Protein AF-A0A554JNB2-F1 (afdb_monomer)

Secondary structure (DSSP, 8-state):
--TTTTGGGS-GGGTT--HHHHHHHH--SS-------TTS-HHHHHHHHHHHHHHTT--GGG-EEEES-HHHHHHHHHHHHHHH-SSS--SS---GGGS-EEEEHHHHHHHHHHHHGGGGT--TT--HHHHHHHHHHHHHTT--HHHHHHH--S-HHHHHHHHHHHHHHHHHHHTT---HHHHHHHHHHHHHH-HHHHHHHHHH-SSEEESSGGG--HHHHHHHHHHHTTTT-EEE---GGG---GGGT--THHHHTHHHH-TTPPP------SSS-HHHHHHHHHHHTT-SSS----

Radius of gyration: 28.72 Å; Cα contacts (8 Å, |Δi|>4): 250; chains: 1; bounding box: 81×64×61 Å

Structure (mmCIF, N/CA/C/O backbone):
data_AF-A0A554JNB2-F1
#
_entry.id   AF-A0A554JNB2-F1
#
loop_
_atom_site.group_PDB
_atom_site.id
_atom_site.type_symbol
_atom_site.label_atom_id
_atom_site.label_alt_id
_atom_site.label_comp_id
_atom_site.label_asym_id
_atom_site.label_entity_id
_atom_site.label_seq_id
_atom_site.pdbx_PDB_ins_code
_atom_site.Cartn_x
_atom_site.Cartn_y
_atom_site.Cartn_z
_atom_site.occupancy
_atom_site.B_iso_or_equiv
_atom_site.auth_seq_id
_atom_site.auth_comp_id
_atom_site.auth_asym_id
_atom_site.auth_atom_id
_atom_site.pdbx_PDB_model_num
ATOM 1 N N . MET A 1 1 ? 54.283 -37.289 -4.691 1.00 37.72 1 MET A N 1
ATOM 2 C CA . MET A 1 1 ? 52.899 -37.602 -4.256 1.00 37.72 1 MET A CA 1
ATOM 3 C C . MET A 1 1 ? 52.091 -36.380 -3.774 1.00 37.72 1 MET A C 1
ATOM 5 O O . MET A 1 1 ? 50.958 -36.561 -3.363 1.00 37.72 1 MET A O 1
ATOM 9 N N . PHE A 1 2 ? 52.603 -35.140 -3.863 1.00 31.11 2 PHE A N 1
ATOM 10 C CA . PHE A 1 2 ? 51.867 -33.923 -3.455 1.00 31.11 2 PHE A CA 1
ATOM 11 C C . PHE A 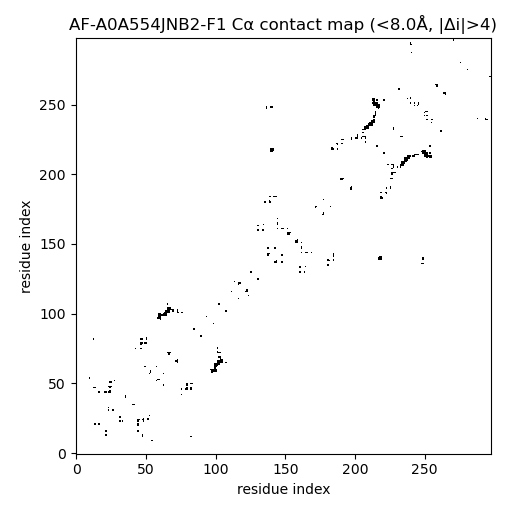1 2 ? 51.143 -33.196 -4.606 1.00 31.11 2 PHE A C 1
ATOM 13 O O . PHE A 1 2 ? 50.173 -32.487 -4.369 1.00 31.11 2 PHE A O 1
ATOM 20 N N . PHE A 1 3 ? 51.546 -33.423 -5.862 1.00 28.59 3 PHE A N 1
ATOM 21 C CA . PHE A 1 3 ? 50.935 -32.770 -7.031 1.00 28.59 3 PHE A CA 1
ATOM 22 C C . PHE A 1 3 ? 49.560 -33.350 -7.416 1.00 28.59 3 PHE A C 1
ATOM 24 O O . PHE A 1 3 ? 48.736 -32.672 -8.019 1.00 28.59 3 PHE A O 1
ATOM 31 N N . CYS A 1 4 ? 49.276 -34.594 -7.016 1.00 31.30 4 CYS A N 1
ATOM 32 C CA . CYS A 1 4 ? 48.009 -35.265 -7.323 1.00 31.30 4 CYS A CA 1
ATOM 33 C C . CYS A 1 4 ? 46.876 -34.879 -6.347 1.00 31.30 4 CYS A C 1
ATOM 35 O O . CYS A 1 4 ? 45.705 -34.957 -6.700 1.00 31.30 4 CYS A O 1
ATOM 37 N N . TYR A 1 5 ? 47.202 -34.402 -5.137 1.00 32.19 5 TYR A N 1
ATOM 38 C CA . TYR A 1 5 ? 46.203 -34.088 -4.103 1.00 32.19 5 TYR A CA 1
ATOM 39 C C . TYR A 1 5 ? 45.532 -32.711 -4.296 1.00 32.19 5 TYR A C 1
ATOM 41 O O . TYR A 1 5 ? 44.416 -32.495 -3.829 1.00 32.19 5 TYR A O 1
ATOM 49 N N . ALA A 1 6 ? 46.169 -31.789 -5.031 1.00 34.75 6 ALA A N 1
ATOM 50 C CA . ALA A 1 6 ? 45.614 -30.462 -5.324 1.00 34.75 6 ALA A CA 1
ATOM 51 C C . ALA A 1 6 ? 44.547 -30.476 -6.441 1.00 34.75 6 ALA A C 1
ATOM 53 O O . ALA A 1 6 ? 43.626 -29.661 -6.422 1.00 34.75 6 ALA A O 1
ATOM 54 N N . ILE A 1 7 ? 44.612 -31.436 -7.372 1.00 38.84 7 ILE A N 1
ATOM 55 C CA . ILE A 1 7 ? 43.639 -31.572 -8.474 1.00 38.84 7 ILE A CA 1
ATOM 56 C C . ILE A 1 7 ? 42.310 -32.170 -7.973 1.00 38.84 7 ILE A C 1
ATOM 58 O O . ILE A 1 7 ? 41.238 -31.834 -8.476 1.00 38.84 7 ILE A O 1
ATOM 62 N N . ILE A 1 8 ? 42.346 -32.974 -6.904 1.00 40.19 8 ILE A N 1
ATOM 63 C CA . ILE A 1 8 ? 41.170 -33.671 -6.349 1.00 40.19 8 ILE A CA 1
ATOM 64 C C . ILE A 1 8 ? 40.126 -32.698 -5.744 1.00 40.19 8 ILE A C 1
ATOM 66 O O . ILE A 1 8 ? 38.967 -33.073 -5.566 1.00 40.19 8 ILE A O 1
ATOM 70 N N . ASN A 1 9 ? 40.471 -31.424 -5.505 1.00 51.00 9 ASN A N 1
ATOM 71 C CA . ASN A 1 9 ? 39.565 -30.427 -4.908 1.00 51.00 9 ASN A CA 1
ATOM 72 C C . ASN A 1 9 ? 38.888 -29.448 -5.892 1.00 51.00 9 ASN A C 1
ATOM 74 O O . ASN A 1 9 ? 38.042 -28.661 -5.465 1.00 51.00 9 ASN A O 1
ATOM 78 N N . GLN A 1 10 ? 39.187 -29.476 -7.198 1.00 56.50 10 GLN A N 1
ATOM 79 C CA . GLN A 1 10 ? 38.638 -28.478 -8.138 1.00 56.50 10 GLN A CA 1
ATOM 80 C C . GLN A 1 10 ? 37.265 -28.816 -8.747 1.00 56.50 10 GLN A C 1
ATOM 82 O O . GLN A 1 10 ? 36.677 -27.968 -9.417 1.00 56.50 10 GLN A O 1
ATOM 87 N N . MET A 1 11 ? 36.705 -30.004 -8.493 1.00 66.56 11 MET A N 1
ATOM 88 C CA . MET A 1 11 ? 35.465 -30.474 -9.141 1.00 66.56 11 MET A CA 1
ATOM 89 C C . MET A 1 11 ? 34.435 -31.097 -8.187 1.00 66.56 11 MET A C 1
ATOM 91 O O . MET A 1 11 ? 33.534 -31.814 -8.613 1.00 66.56 11 MET A O 1
ATOM 95 N N . GLU A 1 12 ? 34.510 -30.812 -6.885 1.00 72.81 12 GLU A N 1
ATOM 96 C CA . GLU A 1 12 ? 33.608 -31.416 -5.890 1.00 72.81 12 GLU A CA 1
ATOM 97 C C . GLU A 1 12 ? 32.110 -31.157 -6.169 1.00 72.81 12 GLU A C 1
ATOM 99 O O . GLU A 1 12 ? 31.270 -32.015 -5.918 1.00 72.81 12 GLU A O 1
ATOM 104 N N . TYR A 1 13 ? 31.778 -30.021 -6.788 1.00 75.56 13 TYR A N 1
ATOM 105 C CA . TYR A 1 13 ? 30.416 -29.644 -7.199 1.00 75.56 13 TYR A CA 1
ATOM 106 C C . TYR A 1 13 ? 29.866 -30.456 -8.387 1.00 75.56 13 TYR A C 1
ATOM 108 O O . TYR A 1 13 ? 28.691 -30.306 -8.724 1.00 75.56 13 TYR A O 1
ATOM 116 N N . LEU A 1 14 ? 30.690 -31.298 -9.021 1.00 83.94 14 LEU A N 1
ATOM 117 C CA . LEU A 1 14 ? 30.277 -32.219 -10.085 1.00 83.94 14 LEU A CA 1
ATOM 118 C C . LEU A 1 14 ? 29.915 -33.615 -9.564 1.00 83.94 14 LEU A C 1
ATOM 120 O O . LEU A 1 14 ? 29.334 -34.395 -10.316 1.00 83.94 14 LEU A O 1
ATOM 124 N N . LYS A 1 15 ? 30.247 -33.944 -8.305 1.00 83.25 15 LYS A N 1
ATOM 125 C CA . LYS A 1 15 ? 30.046 -35.294 -7.745 1.00 83.25 15 LYS A CA 1
ATOM 126 C C . LYS A 1 15 ? 28.575 -35.709 -7.723 1.00 83.25 15 LYS A C 1
ATOM 128 O O . LYS A 1 15 ? 28.263 -36.853 -8.022 1.00 83.25 15 LYS A O 1
ATOM 133 N N . ASP A 1 16 ? 27.681 -34.760 -7.457 1.00 85.44 16 ASP A N 1
ATOM 134 C CA . ASP A 1 16 ? 26.243 -35.019 -7.335 1.00 85.44 16 ASP A CA 1
ATOM 135 C C . ASP A 1 16 ? 25.467 -34.787 -8.648 1.00 85.44 16 ASP A C 1
ATOM 137 O O . ASP A 1 16 ? 24.251 -34.555 -8.613 1.00 85.44 16 ASP A O 1
ATOM 141 N N . LEU A 1 17 ? 26.154 -34.745 -9.794 1.00 92.25 17 LEU A N 1
ATOM 142 C CA . LEU A 1 17 ? 25.554 -34.548 -11.116 1.00 92.25 17 LEU A CA 1
ATOM 143 C C . LEU A 1 17 ? 25.569 -35.854 -11.915 1.00 92.25 17 LEU A C 1
ATOM 145 O O . LEU A 1 17 ? 26.545 -36.600 -11.874 1.00 92.25 17 LEU A O 1
ATOM 149 N N . ASN A 1 18 ? 24.507 -36.110 -12.679 1.00 93.69 18 ASN A N 1
ATOM 150 C CA . ASN A 1 18 ? 24.524 -37.183 -13.678 1.00 93.69 18 ASN A CA 1
ATOM 151 C C . ASN A 1 18 ? 25.324 -36.762 -14.927 1.00 93.69 18 ASN A C 1
ATOM 153 O O . ASN A 1 18 ? 25.684 -35.594 -15.076 1.00 93.69 18 ASN A O 1
ATOM 157 N N . GLU A 1 19 ? 25.579 -37.698 -15.842 1.00 94.62 19 GLU A N 1
ATOM 158 C CA . GLU A 1 19 ? 26.414 -37.434 -17.023 1.00 94.62 19 GLU A CA 1
ATOM 159 C C . GLU A 1 19 ? 25.864 -36.308 -17.910 1.00 94.62 19 GLU A C 1
ATOM 161 O O . GLU A 1 19 ? 26.606 -35.393 -18.251 1.00 94.62 19 GLU A O 1
ATOM 166 N N . ALA A 1 20 ? 24.555 -36.273 -18.179 1.00 95.94 20 ALA A N 1
ATOM 167 C CA . ALA A 1 20 ? 23.949 -35.196 -18.969 1.00 95.94 20 ALA A CA 1
ATOM 168 C C . ALA A 1 20 ? 24.104 -33.813 -18.302 1.00 95.94 20 ALA A C 1
ATOM 170 O O . ALA A 1 20 ? 24.389 -32.813 -18.963 1.00 95.94 20 ALA A O 1
ATOM 171 N N . GLN A 1 21 ? 23.954 -33.745 -16.976 1.00 96.69 21 GLN A N 1
ATOM 172 C CA . GLN A 1 21 ? 24.177 -32.522 -16.208 1.00 96.69 21 GLN A CA 1
ATOM 173 C C . GLN A 1 21 ? 25.653 -32.112 -16.219 1.00 96.69 21 GLN A C 1
ATOM 175 O O . GLN A 1 21 ? 25.932 -30.922 -16.343 1.00 96.69 21 GLN A O 1
ATOM 180 N N . LYS A 1 22 ? 26.595 -33.061 -16.126 1.00 96.06 22 LYS A N 1
ATOM 181 C CA . LYS A 1 22 ? 28.034 -32.781 -16.249 1.00 96.06 22 LYS A CA 1
ATOM 182 C C . LYS A 1 22 ? 28.369 -32.240 -17.633 1.00 96.06 22 LYS A C 1
ATOM 184 O O . LYS A 1 22 ? 29.019 -31.204 -17.708 1.00 96.06 22 LYS A O 1
ATOM 189 N N . THR A 1 23 ? 27.869 -32.857 -18.705 1.00 96.38 23 THR A N 1
ATOM 190 C CA . THR A 1 23 ? 28.039 -32.356 -20.079 1.00 96.38 23 THR A CA 1
ATOM 191 C C . THR A 1 23 ? 27.569 -30.906 -20.194 1.00 96.38 23 THR A C 1
ATOM 193 O O . THR A 1 23 ? 28.301 -30.055 -20.693 1.00 96.38 23 THR A O 1
ATOM 196 N N . ALA A 1 24 ? 26.389 -30.592 -19.652 1.00 97.00 24 ALA A N 1
ATOM 197 C CA . ALA A 1 24 ? 25.858 -29.232 -19.655 1.00 97.00 24 ALA A CA 1
ATOM 198 C C . ALA A 1 24 ? 26.667 -28.244 -18.791 1.00 97.00 24 ALA A C 1
ATOM 200 O O . ALA A 1 24 ? 26.738 -27.059 -19.111 1.00 97.00 24 ALA A O 1
ATOM 201 N N . VAL A 1 25 ? 27.267 -28.693 -17.686 1.00 96.62 25 VAL A N 1
ATOM 202 C CA . VAL A 1 25 ? 28.106 -27.849 -16.819 1.00 96.62 25 VAL A CA 1
ATOM 203 C C . VAL A 1 25 ? 29.478 -27.578 -17.439 1.00 96.62 25 VAL A C 1
ATOM 205 O O . VAL A 1 25 ? 29.959 -26.454 -17.336 1.00 96.62 25 VAL A O 1
ATOM 208 N N . LEU A 1 26 ? 30.073 -28.574 -18.100 1.00 95.25 26 LEU A N 1
ATOM 209 C CA . LEU A 1 26 ? 31.421 -28.511 -18.678 1.00 95.25 26 LEU A CA 1
ATOM 210 C C . LEU A 1 26 ? 31.482 -27.813 -20.045 1.00 95.25 26 LEU A C 1
ATOM 212 O O . LEU A 1 26 ? 32.551 -27.389 -20.463 1.00 95.25 26 LEU A O 1
ATOM 216 N N . HIS A 1 27 ? 30.362 -27.685 -20.759 1.00 95.69 27 HIS A N 1
ATOM 217 C CA . HIS A 1 27 ? 30.324 -27.036 -22.073 1.00 95.69 27 HIS A CA 1
ATOM 218 C C . HIS A 1 27 ? 30.449 -25.506 -21.960 1.00 95.69 27 HIS A C 1
ATOM 220 O O . HIS A 1 27 ? 29.438 -24.823 -21.956 1.00 95.69 27 HIS A O 1
ATOM 226 N N . THR A 1 28 ? 31.626 -24.917 -21.790 1.00 93.38 28 THR A N 1
ATOM 227 C CA . THR A 1 28 ? 31.758 -23.476 -21.480 1.00 93.38 28 THR A CA 1
ATOM 228 C C . THR A 1 28 ? 31.398 -22.552 -22.641 1.00 93.38 28 THR A C 1
ATOM 230 O O . THR A 1 28 ? 30.590 -21.639 -22.452 1.00 93.38 28 THR A O 1
ATOM 233 N N . ASP A 1 29 ? 31.950 -22.816 -23.822 1.00 92.44 29 ASP A N 1
ATOM 234 C CA . ASP A 1 29 ? 31.909 -21.919 -24.975 1.00 92.44 29 ASP A CA 1
ATOM 235 C C . ASP A 1 29 ? 30.870 -22.339 -26.014 1.00 92.44 29 ASP A C 1
ATOM 237 O O . ASP A 1 29 ? 30.674 -23.523 -26.278 1.00 92.44 29 ASP A O 1
ATOM 241 N N . GLY A 1 30 ? 30.250 -21.345 -26.653 1.00 93.81 30 GLY A N 1
ATOM 242 C CA . GLY A 1 30 ? 29.230 -21.556 -27.676 1.00 93.81 30 GLY A CA 1
ATOM 243 C C . GLY A 1 30 ? 27.800 -21.688 -27.128 1.00 93.81 30 GLY A C 1
ATOM 244 O O . GLY A 1 30 ? 27.562 -21.662 -25.916 1.00 93.81 30 GLY A O 1
ATOM 245 N N . PRO A 1 31 ? 26.807 -21.747 -28.031 1.00 94.31 31 PRO A N 1
ATOM 246 C CA . PRO A 1 31 ? 25.407 -21.868 -27.651 1.00 94.31 31 PRO A CA 1
ATOM 247 C C . PRO A 1 31 ? 25.098 -23.269 -27.103 1.00 94.31 31 PRO A C 1
ATOM 249 O O . PRO A 1 31 ? 25.361 -24.276 -27.756 1.00 94.31 31 PRO A O 1
ATOM 252 N N . LEU A 1 32 ? 24.451 -23.325 -25.936 1.00 96.62 32 LEU A N 1
ATOM 253 C CA . LEU A 1 32 ? 24.015 -24.561 -25.283 1.00 96.62 32 LEU A CA 1
ATOM 254 C C . LEU A 1 32 ? 22.509 -24.536 -25.011 1.00 96.62 32 LEU A C 1
ATOM 256 O O . LEU A 1 32 ? 22.018 -23.653 -24.309 1.00 96.62 32 LEU A O 1
ATOM 260 N N . LEU A 1 33 ? 21.790 -25.552 -25.492 1.00 95.00 33 LEU A N 1
ATOM 261 C CA . LEU A 1 33 ? 20.381 -25.784 -25.172 1.00 95.00 33 LEU A CA 1
ATOM 262 C C . LEU A 1 33 ? 20.245 -26.972 -24.210 1.00 95.00 33 LEU A C 1
ATOM 264 O O . LEU A 1 33 ? 20.666 -28.082 -24.523 1.00 95.00 33 LEU A O 1
ATOM 268 N N . ILE A 1 34 ? 19.614 -26.753 -23.053 1.00 94.81 34 ILE A N 1
ATOM 269 C CA . ILE A 1 34 ? 19.312 -27.807 -22.073 1.00 94.81 34 ILE A CA 1
ATOM 270 C C . ILE A 1 34 ? 17.800 -28.048 -22.066 1.00 94.81 34 ILE A C 1
ATOM 272 O O . ILE A 1 34 ? 17.038 -27.239 -21.536 1.00 94.81 34 ILE A O 1
ATOM 276 N N . ILE A 1 35 ? 17.363 -29.179 -22.619 1.00 93.75 35 ILE A N 1
ATOM 277 C CA . ILE A 1 35 ? 15.963 -29.622 -22.559 1.00 93.75 35 ILE A CA 1
ATOM 278 C C . ILE A 1 35 ? 15.791 -30.495 -21.315 1.00 93.75 35 ILE A C 1
ATOM 280 O O . ILE A 1 35 ? 16.493 -31.489 -21.145 1.00 93.75 35 ILE A O 1
ATOM 284 N N . ALA A 1 36 ? 14.873 -30.125 -20.421 1.00 91.44 36 ALA A N 1
ATOM 285 C CA . ALA A 1 36 ? 14.727 -30.806 -19.139 1.00 91.44 36 ALA A CA 1
ATOM 286 C C . ALA A 1 36 ? 13.285 -30.796 -18.609 1.00 91.44 36 ALA A C 1
ATOM 288 O O . ALA A 1 36 ? 12.670 -29.738 -18.422 1.00 91.44 36 ALA A O 1
ATOM 289 N N . GLY A 1 37 ? 12.785 -31.988 -18.272 1.00 86.62 37 GLY A N 1
ATOM 290 C CA . GLY A 1 37 ? 11.475 -32.201 -17.652 1.00 86.62 37 GLY A CA 1
ATOM 291 C C . GLY A 1 37 ? 11.359 -31.632 -16.232 1.00 86.62 37 GLY A C 1
ATOM 292 O O . GLY A 1 37 ? 12.319 -31.104 -15.653 1.00 86.62 37 GLY A O 1
ATOM 293 N N . ALA A 1 38 ? 10.158 -31.686 -15.656 1.00 87.88 38 ALA A N 1
ATOM 294 C CA . ALA A 1 38 ? 9.945 -31.348 -14.248 1.00 87.88 38 ALA A CA 1
ATOM 295 C C . ALA A 1 38 ? 10.823 -32.238 -13.346 1.00 87.88 38 ALA A C 1
ATOM 297 O O . ALA A 1 38 ? 11.044 -33.404 -13.647 1.00 87.88 38 ALA A O 1
ATOM 298 N N . GLY A 1 39 ? 11.397 -31.675 -12.280 1.00 88.00 39 GLY A N 1
ATOM 299 C CA . GLY A 1 39 ? 12.251 -32.429 -11.349 1.00 88.00 39 GLY A CA 1
ATOM 300 C C . GLY A 1 39 ? 13.641 -32.841 -11.866 1.00 88.00 39 GLY A C 1
ATOM 301 O O . GLY A 1 39 ? 14.471 -33.244 -11.062 1.00 88.00 39 GLY A O 1
ATOM 302 N N . ALA A 1 40 ? 13.972 -32.655 -13.151 1.00 91.31 40 ALA A N 1
ATOM 303 C CA . ALA A 1 40 ? 15.239 -33.111 -13.755 1.00 91.31 40 ALA A CA 1
ATOM 304 C C . ALA A 1 40 ? 16.516 -32.352 -13.304 1.00 91.31 40 ALA A C 1
ATOM 306 O O . ALA A 1 40 ? 17.596 -32.530 -13.865 1.00 91.31 40 ALA A O 1
ATOM 307 N N . GLY A 1 41 ? 16.412 -31.469 -12.306 1.00 92.25 41 GLY A N 1
ATOM 308 C CA . GLY A 1 41 ? 17.558 -30.738 -11.760 1.00 92.25 41 GLY A CA 1
ATOM 309 C C . GLY A 1 41 ? 17.996 -29.498 -12.547 1.00 92.25 41 GLY A C 1
ATOM 310 O O . GLY A 1 41 ? 19.108 -29.034 -12.330 1.00 92.25 41 GLY A O 1
ATOM 311 N N . LYS A 1 42 ? 17.127 -28.912 -13.390 1.00 94.69 42 LYS A N 1
ATOM 312 C CA . LYS A 1 42 ? 17.379 -27.682 -14.182 1.00 94.69 42 LYS A CA 1
ATOM 313 C C . LYS A 1 42 ? 18.185 -26.614 -13.439 1.00 94.69 42 LYS A C 1
ATOM 315 O O . LYS A 1 42 ? 19.260 -26.208 -13.871 1.00 94.69 42 LYS A O 1
ATOM 320 N N . THR A 1 43 ? 17.665 -26.183 -12.292 1.00 93.00 43 THR A N 1
ATOM 321 C CA . THR A 1 43 ? 18.286 -25.132 -11.483 1.00 93.00 43 THR A CA 1
ATOM 322 C C . THR A 1 43 ? 19.649 -25.567 -10.956 1.00 93.00 43 THR A C 1
ATOM 324 O O . THR A 1 43 ? 20.579 -24.772 -10.993 1.00 93.00 43 THR A O 1
ATOM 327 N N . LYS A 1 44 ? 19.792 -26.832 -10.528 1.00 94.00 44 LYS A N 1
ATOM 328 C CA . LYS A 1 44 ? 21.064 -27.388 -10.040 1.00 94.00 44 LYS A CA 1
ATOM 329 C C . LYS A 1 44 ? 22.129 -27.336 -11.136 1.00 94.00 44 LYS A C 1
ATOM 331 O O . LYS A 1 44 ? 23.224 -26.843 -10.886 1.00 94.00 44 LYS A O 1
ATOM 336 N N . THR A 1 45 ? 21.785 -27.761 -12.352 1.00 96.12 45 THR A N 1
ATOM 337 C CA . THR A 1 45 ? 22.674 -27.710 -13.520 1.00 96.12 45 THR A CA 1
ATOM 338 C C . THR A 1 45 ? 23.138 -26.286 -13.811 1.00 96.12 45 THR A C 1
ATOM 340 O O . THR A 1 45 ? 24.338 -26.057 -13.919 1.00 96.12 45 THR A O 1
ATOM 343 N N . ILE A 1 46 ? 22.219 -25.313 -13.855 1.00 96.25 46 ILE A N 1
ATOM 344 C CA . ILE A 1 46 ? 22.564 -23.902 -14.102 1.00 96.25 46 ILE A CA 1
ATOM 345 C C . ILE A 1 46 ? 23.475 -23.354 -12.993 1.00 96.25 46 ILE A C 1
ATOM 347 O O . ILE A 1 46 ? 24.494 -22.736 -13.288 1.00 96.25 46 ILE A O 1
ATOM 351 N N . THR A 1 47 ? 23.168 -23.615 -11.719 1.00 94.62 47 THR A N 1
ATOM 352 C CA . THR A 1 47 ? 23.986 -23.118 -10.598 1.00 94.62 47 THR A CA 1
ATOM 353 C C . THR A 1 47 ? 25.383 -23.739 -10.576 1.00 94.62 47 THR A C 1
ATOM 355 O O . THR A 1 47 ? 26.363 -23.032 -10.351 1.00 94.62 47 THR A O 1
ATOM 358 N N . CYS A 1 48 ? 25.497 -25.041 -10.870 1.00 94.06 48 CYS A N 1
ATOM 359 C CA . CYS A 1 48 ? 26.786 -25.725 -10.983 1.00 94.06 48 CYS A CA 1
ATOM 360 C C . CYS A 1 48 ? 27.592 -25.218 -12.182 1.00 94.06 48 CYS A C 1
ATOM 362 O O . CYS A 1 48 ? 28.806 -25.088 -12.072 1.00 94.06 48 CYS A O 1
ATOM 364 N N . ARG A 1 49 ? 26.929 -24.879 -13.294 1.00 95.94 49 ARG A N 1
ATOM 365 C CA . ARG A 1 49 ? 27.560 -24.277 -14.473 1.00 95.94 49 ARG A CA 1
ATOM 366 C C . ARG A 1 49 ? 28.151 -22.904 -14.167 1.00 95.94 49 ARG A C 1
ATOM 368 O O . ARG A 1 49 ? 29.304 -22.659 -14.500 1.00 95.94 49 ARG A O 1
ATOM 375 N N . ILE A 1 50 ? 27.401 -22.033 -13.492 1.00 94.62 50 ILE A N 1
ATOM 376 C CA . ILE A 1 50 ? 27.902 -20.714 -13.070 1.00 94.62 50 ILE A CA 1
ATOM 377 C C . ILE A 1 50 ? 29.126 -20.877 -12.160 1.00 94.62 50 ILE A C 1
ATOM 379 O O . ILE A 1 50 ? 30.156 -20.249 -12.388 1.00 94.62 50 ILE A O 1
ATOM 383 N N . ALA A 1 51 ? 29.044 -21.768 -11.167 1.00 91.44 51 ALA A N 1
ATOM 384 C CA . ALA A 1 51 ? 30.169 -22.046 -10.278 1.00 91.44 51 ALA A CA 1
ATOM 385 C C . ALA A 1 51 ? 31.383 -22.626 -11.028 1.00 91.44 51 ALA A C 1
ATOM 387 O O . ALA A 1 51 ? 32.517 -22.290 -10.696 1.00 91.44 51 ALA A O 1
ATOM 388 N N . HIS A 1 52 ? 31.156 -23.470 -12.040 1.00 93.25 52 HIS A N 1
ATOM 389 C CA . HIS A 1 52 ? 32.209 -24.011 -12.896 1.00 93.25 52 HIS A CA 1
ATOM 390 C C . HIS A 1 52 ? 32.935 -22.903 -13.664 1.00 93.25 52 HIS A C 1
ATOM 392 O O . HIS A 1 52 ? 34.154 -22.823 -13.565 1.00 93.25 52 HIS A O 1
ATOM 398 N N . LEU A 1 53 ? 32.202 -22.013 -14.346 1.00 93.44 53 LEU A N 1
ATOM 399 C CA . LEU A 1 53 ? 32.775 -20.882 -15.090 1.00 93.44 53 LEU A CA 1
ATOM 400 C C . LEU A 1 53 ? 33.658 -20.003 -14.196 1.00 93.44 53 LEU A C 1
ATOM 402 O O . LEU A 1 53 ? 34.795 -19.702 -14.553 1.00 93.44 53 LEU A O 1
ATOM 406 N N . ILE A 1 54 ? 33.175 -19.663 -12.998 1.00 90.31 54 ILE A N 1
ATOM 407 C CA . ILE A 1 54 ? 33.939 -18.858 -12.032 1.00 90.31 54 ILE A CA 1
ATOM 408 C C . ILE A 1 54 ? 35.216 -19.589 -11.601 1.00 90.31 54 ILE A C 1
ATOM 410 O O . ILE A 1 54 ? 36.291 -18.998 -11.559 1.00 90.31 54 ILE A O 1
ATOM 414 N N . LYS A 1 55 ? 35.132 -20.896 -11.324 1.00 85.94 55 LYS A N 1
ATOM 415 C CA . LYS A 1 55 ? 36.298 -21.708 -10.937 1.00 85.94 55 LYS A CA 1
ATOM 416 C C . LYS A 1 55 ? 37.299 -21.930 -12.073 1.00 85.94 55 LYS A C 1
ATOM 418 O O . LYS A 1 55 ? 38.464 -22.171 -11.783 1.00 85.94 55 LYS A O 1
ATOM 423 N N . GLN A 1 56 ? 36.865 -21.822 -13.328 1.00 88.19 56 GLN A N 1
ATOM 424 C CA . GLN A 1 56 ? 37.734 -21.791 -14.512 1.00 88.19 56 GLN A CA 1
ATOM 425 C C . GLN A 1 56 ? 38.338 -20.399 -14.775 1.00 88.19 56 GLN A C 1
ATOM 427 O O . GLN A 1 56 ? 39.061 -20.216 -15.749 1.00 88.19 56 GLN A O 1
ATOM 432 N N . GLY A 1 57 ? 38.078 -19.416 -13.905 1.00 85.56 57 GLY A N 1
ATOM 433 C CA . GLY A 1 57 ? 38.683 -18.087 -13.971 1.00 85.56 57 GLY A CA 1
ATOM 434 C C . GLY A 1 57 ? 37.849 -17.034 -14.698 1.00 85.56 57 GLY A C 1
ATOM 435 O O . GLY A 1 57 ? 38.348 -15.933 -14.915 1.00 85.56 57 GLY A O 1
ATOM 436 N N . VAL A 1 58 ? 36.589 -17.317 -15.056 1.00 90.06 58 VAL A N 1
ATOM 437 C CA . VAL A 1 58 ? 35.682 -16.281 -15.577 1.00 90.06 58 VAL A CA 1
ATOM 438 C C . VAL A 1 58 ? 35.344 -15.300 -14.445 1.00 90.06 58 VAL A C 1
ATOM 440 O O . VAL A 1 58 ? 34.789 -15.735 -13.431 1.00 90.06 58 VAL A O 1
ATOM 443 N N . PRO A 1 59 ? 35.630 -13.989 -14.593 1.00 87.06 59 PRO A N 1
ATOM 444 C CA . PRO A 1 59 ? 35.256 -12.996 -13.592 1.00 87.06 59 PRO A CA 1
ATOM 445 C C . PRO A 1 59 ? 33.738 -13.020 -13.346 1.00 87.06 59 PRO A C 1
ATOM 447 O O . PRO A 1 59 ? 32.982 -12.962 -14.323 1.00 87.06 59 PRO A O 1
ATOM 450 N N . PRO A 1 60 ? 33.265 -13.127 -12.089 1.00 89.38 60 PRO A N 1
ATOM 451 C CA . PRO A 1 60 ? 31.842 -13.264 -11.786 1.00 89.38 60 PRO A CA 1
ATOM 452 C C . PRO A 1 60 ? 30.960 -12.182 -12.415 1.00 89.38 60 PRO A C 1
ATOM 454 O O . PRO A 1 60 ? 29.900 -12.497 -12.945 1.00 89.38 60 PRO A O 1
ATOM 457 N N . GLU A 1 61 ? 31.420 -10.933 -12.441 1.00 86.19 61 GLU A N 1
ATOM 458 C CA . GLU A 1 61 ? 30.723 -9.783 -13.024 1.00 86.19 61 GLU A CA 1
ATOM 459 C C . GLU A 1 61 ? 30.469 -9.910 -14.540 1.00 86.19 61 GLU A C 1
ATOM 461 O O . GLU A 1 61 ? 29.642 -9.189 -15.094 1.00 86.19 61 GLU A O 1
ATOM 466 N N . ARG A 1 62 ? 31.137 -10.853 -15.223 1.00 92.62 62 ARG A N 1
ATOM 467 C CA . ARG A 1 62 ? 30.904 -11.180 -16.641 1.00 92.62 62 ARG A CA 1
ATOM 468 C C . ARG A 1 62 ? 29.842 -12.260 -16.850 1.00 92.62 62 ARG A C 1
ATOM 470 O O . ARG A 1 62 ? 29.618 -12.683 -17.982 1.00 92.62 62 ARG A O 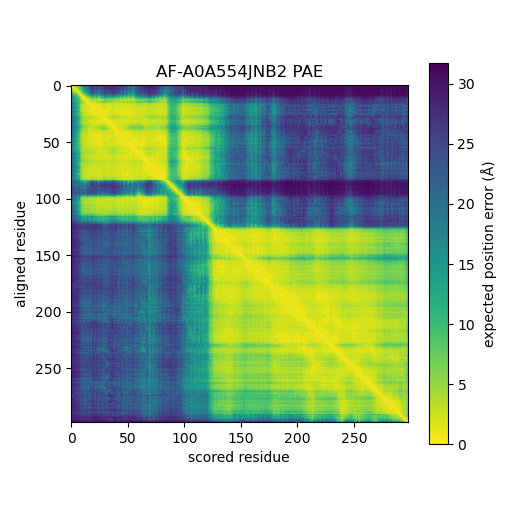1
ATOM 477 N N . ILE A 1 63 ? 29.196 -12.726 -15.783 1.00 94.19 63 ILE A N 1
ATOM 478 C CA . ILE A 1 63 ? 28.190 -13.787 -15.831 1.00 94.19 63 ILE A CA 1
ATOM 479 C C . ILE A 1 63 ? 26.822 -13.209 -15.462 1.00 94.19 63 ILE A C 1
ATOM 481 O O . ILE A 1 63 ? 26.606 -12.728 -14.350 1.00 94.19 63 ILE A O 1
ATOM 485 N N . LEU A 1 64 ? 25.877 -13.322 -16.397 1.00 94.81 64 LEU A N 1
ATOM 486 C CA . LEU A 1 64 ? 24.471 -12.968 -16.220 1.00 94.81 64 LEU A CA 1
ATOM 487 C C . LEU A 1 64 ? 23.613 -14.238 -16.179 1.00 94.81 64 LEU A C 1
ATOM 489 O O . LEU A 1 64 ? 23.696 -15.081 -17.071 1.00 94.81 64 LEU A O 1
ATOM 493 N N . ALA A 1 65 ? 22.733 -14.343 -15.186 1.00 95.44 65 ALA A N 1
ATOM 494 C CA . ALA A 1 65 ? 21.673 -15.341 -15.140 1.00 95.44 65 ALA A CA 1
ATOM 495 C C . ALA A 1 65 ? 20.311 -14.665 -14.942 1.00 95.44 65 ALA A C 1
ATOM 497 O O . ALA A 1 65 ? 20.117 -13.874 -14.019 1.00 95.44 65 ALA A O 1
ATOM 498 N N . VAL A 1 66 ? 19.345 -14.998 -15.799 1.00 95.12 66 VAL A N 1
ATOM 499 C CA . VAL A 1 66 ? 18.008 -14.389 -15.785 1.00 95.12 66 VAL A CA 1
ATOM 500 C C . VAL A 1 66 ? 16.945 -15.442 -15.494 1.00 95.12 66 VAL A C 1
ATOM 502 O O . VAL A 1 66 ? 17.006 -16.566 -15.989 1.00 95.12 66 VAL A O 1
ATOM 505 N N . THR A 1 67 ? 15.949 -15.084 -14.686 1.00 93.12 67 THR A N 1
ATOM 506 C CA . THR A 1 67 ? 14.797 -15.939 -14.368 1.00 93.12 67 THR A CA 1
ATOM 507 C C . THR A 1 67 ? 13.482 -15.152 -14.358 1.00 93.12 67 THR A C 1
ATOM 509 O O . THR A 1 67 ? 13.466 -13.930 -14.480 1.00 93.12 67 THR A O 1
ATOM 512 N N . PHE A 1 68 ? 12.349 -15.843 -14.233 1.00 90.56 68 PHE A N 1
ATOM 513 C CA . PHE A 1 68 ? 11.021 -15.225 -14.313 1.00 90.56 68 PHE A CA 1
ATOM 514 C C . PHE A 1 68 ? 10.532 -14.618 -12.994 1.00 90.56 68 PHE A C 1
ATOM 516 O O . PHE A 1 68 ? 9.706 -13.712 -13.021 1.00 90.56 68 PHE A O 1
ATOM 523 N N . THR A 1 69 ? 11.018 -15.081 -11.835 1.00 91.50 69 THR A N 1
ATOM 524 C CA . THR A 1 69 ? 10.523 -14.612 -10.528 1.00 91.50 69 THR A CA 1
ATOM 525 C C . THR A 1 69 ? 11.646 -14.155 -9.605 1.00 91.50 69 THR A C 1
ATOM 527 O O . THR A 1 69 ? 12.743 -14.714 -9.599 1.00 91.50 69 THR A O 1
ATOM 530 N N . ASN A 1 70 ? 11.351 -13.169 -8.752 1.00 86.31 70 ASN A N 1
ATOM 531 C CA . ASN A 1 70 ? 12.297 -12.690 -7.738 1.00 86.31 70 ASN A CA 1
ATOM 532 C C . ASN A 1 70 ? 12.703 -13.799 -6.754 1.00 86.31 70 ASN A C 1
ATOM 534 O O . ASN A 1 70 ? 13.855 -13.847 -6.322 1.00 86.31 70 ASN A O 1
ATOM 538 N N . LYS A 1 71 ? 11.776 -14.715 -6.437 1.00 91.62 71 LYS A N 1
ATOM 539 C CA . LYS A 1 71 ? 12.042 -15.884 -5.591 1.00 91.62 71 LYS A CA 1
ATOM 540 C C . LYS A 1 71 ? 13.081 -16.807 -6.233 1.00 91.62 71 LYS A C 1
ATOM 542 O O . LYS A 1 71 ? 14.080 -17.115 -5.595 1.00 91.62 71 LYS A O 1
ATOM 547 N N . ALA A 1 72 ? 12.901 -17.167 -7.506 1.00 90.38 72 ALA A N 1
ATOM 548 C CA . ALA A 1 72 ? 13.862 -18.001 -8.226 1.00 90.38 72 ALA A CA 1
ATOM 549 C C . ALA A 1 72 ? 15.239 -17.325 -8.347 1.00 90.38 72 ALA A C 1
ATOM 551 O O . ALA A 1 72 ? 16.262 -17.995 -8.217 1.00 90.38 72 ALA A O 1
ATOM 552 N N . ALA A 1 73 ? 15.277 -16.000 -8.540 1.00 88.94 73 ALA A N 1
ATOM 553 C CA . ALA A 1 73 ? 16.532 -15.254 -8.622 1.00 88.94 73 ALA A CA 1
ATOM 554 C C . ALA A 1 73 ? 17.283 -15.295 -7.284 1.00 88.94 73 ALA A C 1
ATOM 556 O O . ALA A 1 73 ? 18.488 -15.537 -7.251 1.00 88.94 73 ALA A O 1
ATOM 557 N N . LYS A 1 74 ? 16.560 -15.100 -6.172 1.00 87.94 74 LYS A N 1
ATOM 558 C CA . LYS A 1 74 ? 17.109 -15.185 -4.814 1.00 87.94 74 LYS A CA 1
ATOM 559 C C . LYS A 1 74 ? 17.650 -16.583 -4.511 1.00 87.94 74 LYS A C 1
ATOM 561 O O . LYS A 1 74 ? 18.814 -16.707 -4.147 1.00 87.94 74 LYS A O 1
ATOM 566 N N . GLU A 1 75 ? 16.850 -17.621 -4.740 1.00 92.75 75 GLU A N 1
ATOM 567 C CA . GLU A 1 75 ? 17.265 -19.010 -4.508 1.00 92.75 75 GLU A CA 1
ATOM 568 C C . GLU A 1 75 ? 18.476 -19.406 -5.370 1.00 92.75 75 GLU A C 1
ATOM 570 O O . GLU A 1 75 ? 19.365 -20.119 -4.907 1.00 92.75 75 GLU A O 1
ATOM 575 N N . MET A 1 76 ? 18.545 -18.948 -6.625 1.00 93.44 76 MET A N 1
ATOM 576 C CA . MET A 1 76 ? 19.693 -19.206 -7.499 1.00 93.44 76 MET A CA 1
ATOM 577 C C . MET A 1 76 ? 20.966 -18.517 -6.984 1.00 93.44 76 MET A C 1
ATOM 579 O O . MET A 1 76 ? 22.015 -19.161 -6.965 1.00 93.44 76 MET A O 1
ATOM 583 N N . ARG A 1 77 ? 20.882 -17.261 -6.512 1.00 91.12 77 ARG A N 1
ATOM 584 C CA . ARG A 1 77 ? 22.017 -16.555 -5.880 1.00 91.12 77 ARG A CA 1
ATOM 585 C C . ARG A 1 77 ? 22.554 -17.307 -4.675 1.00 91.12 77 ARG A C 1
ATOM 587 O O . ARG A 1 77 ? 23.752 -17.554 -4.598 1.00 91.12 77 ARG A O 1
ATOM 594 N N . GLU A 1 78 ? 21.664 -17.706 -3.773 1.00 89.50 78 GLU A N 1
ATOM 595 C CA . GLU A 1 78 ? 22.022 -18.452 -2.562 1.00 89.50 78 GLU A CA 1
ATOM 596 C C . GLU A 1 78 ? 22.705 -19.783 -2.908 1.00 89.50 78 GLU A C 1
ATOM 598 O O . GLU A 1 78 ? 23.722 -20.137 -2.311 1.00 89.50 78 GLU A O 1
ATOM 603 N N . ARG A 1 79 ? 22.210 -20.494 -3.931 1.00 90.44 79 ARG A N 1
ATOM 604 C CA . ARG A 1 79 ? 22.821 -21.744 -4.411 1.00 90.44 79 ARG A CA 1
ATOM 605 C C . ARG A 1 79 ? 24.205 -21.532 -5.018 1.00 90.44 79 ARG A C 1
ATOM 607 O O . ARG A 1 79 ? 25.110 -22.296 -4.699 1.00 90.44 79 ARG A O 1
ATOM 614 N N . VAL A 1 80 ? 24.389 -20.523 -5.874 1.00 89.62 80 VAL A N 1
ATOM 615 C CA . VAL A 1 80 ? 25.710 -20.211 -6.452 1.00 89.62 80 VAL A CA 1
ATOM 616 C C . VAL A 1 80 ? 26.693 -19.828 -5.346 1.00 89.62 80 VAL A C 1
ATOM 618 O O . VAL A 1 80 ? 27.784 -20.391 -5.295 1.00 89.62 80 VAL A O 1
ATOM 621 N N . ALA A 1 81 ? 26.292 -18.958 -4.415 1.00 85.56 81 ALA A N 1
ATOM 622 C CA . ALA A 1 81 ? 27.118 -18.579 -3.270 1.00 85.56 81 ALA A CA 1
ATOM 623 C C . ALA A 1 81 ? 27.532 -19.806 -2.436 1.00 85.56 81 ALA A C 1
ATOM 625 O O . ALA A 1 81 ? 28.710 -19.980 -2.130 1.00 85.56 81 ALA A O 1
ATOM 626 N N . GLY A 1 82 ? 26.595 -20.718 -2.157 1.00 85.00 82 GLY A N 1
ATOM 627 C CA . GLY A 1 82 ? 26.878 -21.967 -1.445 1.00 85.00 82 GLY A CA 1
ATOM 628 C C . GLY A 1 82 ? 27.866 -22.900 -2.162 1.00 85.00 82 GLY A C 1
ATOM 629 O O . GLY A 1 82 ? 28.617 -23.617 -1.502 1.00 85.00 82 GLY A O 1
ATOM 630 N N . LEU A 1 83 ? 27.908 -22.889 -3.500 1.00 85.25 83 LEU A N 1
ATOM 631 C CA . LEU A 1 83 ? 28.850 -23.689 -4.300 1.00 85.25 83 LEU A CA 1
ATOM 632 C C . LEU A 1 83 ? 30.262 -23.083 -4.364 1.00 85.25 83 LEU A C 1
ATOM 634 O O . LEU A 1 83 ? 31.240 -23.809 -4.592 1.00 85.25 83 LEU A O 1
ATOM 638 N N . LEU A 1 84 ? 30.370 -21.767 -4.182 1.00 79.62 84 LEU A N 1
ATOM 639 C CA . LEU A 1 84 ? 31.637 -21.038 -4.167 1.00 79.62 84 LEU A CA 1
ATOM 640 C C . LEU A 1 84 ? 32.270 -21.025 -2.762 1.00 79.62 84 LEU A C 1
ATOM 642 O O . LEU A 1 84 ? 33.482 -21.180 -2.641 1.00 79.62 84 LEU A O 1
ATOM 646 N N . CYS A 1 85 ? 31.464 -20.943 -1.699 1.00 67.50 85 CYS A N 1
ATOM 647 C CA . CYS A 1 85 ? 31.923 -20.715 -0.322 1.00 67.50 85 CYS A CA 1
ATOM 648 C C . CYS A 1 85 ? 32.005 -21.987 0.551 1.00 67.50 85 CYS A C 1
ATOM 650 O O . CYS A 1 85 ? 31.382 -22.040 1.611 1.00 67.50 85 CYS A O 1
ATOM 652 N N . ARG A 1 86 ? 32.775 -23.019 0.162 1.00 54.56 86 ARG A N 1
ATOM 653 C CA . ARG A 1 86 ? 32.971 -24.215 1.025 1.00 54.56 86 ARG A CA 1
ATOM 654 C C . ARG A 1 86 ? 34.235 -24.232 1.889 1.00 54.56 86 ARG A C 1
ATOM 656 O O . ARG A 1 86 ? 34.248 -24.967 2.870 1.00 54.56 86 ARG A O 1
ATOM 663 N N . LYS A 1 87 ? 35.257 -23.416 1.618 1.00 43.44 87 LYS A N 1
ATOM 664 C CA . LYS A 1 87 ? 36.405 -23.214 2.522 1.00 43.44 87 LYS A CA 1
ATOM 665 C C . LYS A 1 87 ? 36.939 -21.788 2.372 1.00 43.44 87 LYS A C 1
ATOM 667 O O . LYS A 1 87 ? 37.214 -21.364 1.260 1.00 43.44 87 LYS A O 1
ATOM 672 N N . VAL A 1 88 ? 37.144 -21.132 3.516 1.00 35.75 88 VAL A N 1
ATOM 673 C CA . VAL A 1 88 ? 37.702 -19.783 3.731 1.00 35.75 88 VAL A CA 1
ATOM 674 C C . VAL A 1 88 ? 36.686 -18.629 3.688 1.00 35.75 88 VAL A C 1
ATOM 676 O O . VAL A 1 88 ? 36.039 -18.341 2.691 1.00 35.75 88 VAL A O 1
ATOM 679 N N . ILE A 1 89 ? 36.588 -18.003 4.859 1.00 37.84 89 ILE A N 1
ATOM 680 C CA . ILE A 1 89 ? 36.128 -16.661 5.230 1.00 37.84 89 ILE A CA 1
ATOM 681 C C . ILE A 1 89 ? 36.105 -15.671 4.042 1.00 37.84 89 ILE A C 1
ATOM 683 O O . ILE A 1 89 ? 37.060 -14.942 3.808 1.00 37.84 89 ILE A O 1
ATOM 687 N N . TYR A 1 90 ? 34.979 -15.603 3.333 1.00 38.28 90 TYR A N 1
ATOM 688 C CA . TYR A 1 90 ? 34.602 -14.484 2.456 1.00 38.28 90 TYR A CA 1
ATOM 689 C C . TYR A 1 90 ? 33.223 -13.968 2.877 1.00 38.28 90 TYR A C 1
ATOM 691 O O . TYR A 1 90 ? 32.254 -13.977 2.126 1.00 38.28 90 TYR A O 1
ATOM 699 N N . ALA A 1 91 ? 33.122 -13.564 4.137 1.00 40.56 91 ALA A N 1
ATOM 700 C CA . ALA A 1 91 ? 31.962 -12.887 4.701 1.00 40.56 91 ALA A CA 1
ATOM 701 C C . ALA A 1 91 ? 32.511 -11.718 5.525 1.00 40.56 91 ALA A C 1
ATOM 703 O O . ALA A 1 91 ? 32.661 -11.859 6.737 1.00 40.56 91 ALA A O 1
ATOM 704 N N . PRO A 1 92 ? 33.046 -10.669 4.863 1.00 33.19 92 PRO A N 1
ATOM 705 C CA . PRO A 1 92 ? 32.228 -9.477 4.595 1.00 33.19 92 PRO A CA 1
ATOM 706 C C . PRO A 1 92 ? 32.642 -8.656 3.341 1.00 33.19 92 PRO A C 1
ATOM 708 O O . PRO A 1 92 ? 32.252 -7.501 3.220 1.00 33.19 92 PRO A O 1
ATOM 711 N N . PHE A 1 93 ? 33.437 -9.212 2.415 1.00 36.94 93 PHE A N 1
ATOM 712 C CA . PHE A 1 93 ? 34.069 -8.455 1.311 1.00 36.94 93 PHE A CA 1
ATOM 713 C C . PHE A 1 93 ? 33.484 -8.688 -0.093 1.00 36.94 93 PHE A C 1
ATOM 715 O O . PHE A 1 93 ? 34.025 -8.168 -1.067 1.00 36.94 93 PHE A O 1
ATOM 722 N N . PHE A 1 94 ? 32.366 -9.411 -0.224 1.00 42.19 94 PHE A N 1
ATOM 723 C CA . PHE A 1 94 ? 31.533 -9.271 -1.422 1.00 42.19 94 PHE A CA 1
ATOM 724 C C . PHE A 1 94 ? 30.828 -7.915 -1.339 1.00 42.19 94 PHE A C 1
ATOM 726 O O . PHE A 1 94 ? 29.690 -7.806 -0.890 1.00 42.19 94 PHE A O 1
ATOM 733 N N . SER A 1 95 ? 31.532 -6.861 -1.751 1.00 42.75 95 SER A N 1
ATOM 734 C CA . SER A 1 95 ? 30.848 -5.728 -2.356 1.00 42.75 95 SER A CA 1
ATOM 735 C C . SER A 1 95 ? 30.025 -6.278 -3.528 1.00 42.75 95 SER A C 1
ATOM 737 O O . SER A 1 95 ? 30.462 -7.209 -4.212 1.00 42.75 95 SER A O 1
ATOM 739 N N . ASP A 1 96 ? 28.830 -5.730 -3.760 1.00 52.78 96 ASP A N 1
ATOM 740 C CA . ASP A 1 96 ? 27.938 -6.124 -4.869 1.00 52.78 96 ASP A CA 1
ATOM 741 C C . ASP A 1 96 ? 28.649 -6.179 -6.246 1.00 52.78 96 ASP A C 1
ATOM 743 O O . ASP A 1 96 ? 28.150 -6.787 -7.188 1.00 52.78 96 ASP A O 1
ATOM 747 N N . SER A 1 97 ? 29.840 -5.585 -6.356 1.00 48.34 97 SER A N 1
ATOM 748 C CA . SER A 1 97 ? 30.688 -5.468 -7.540 1.00 48.34 97 SER A CA 1
ATOM 749 C C . SER A 1 97 ? 31.419 -6.744 -7.998 1.00 48.34 97 SER A C 1
ATOM 751 O O . SER A 1 97 ? 31.990 -6.720 -9.084 1.00 48.34 97 SER A O 1
ATOM 753 N N . HIS A 1 98 ? 31.447 -7.833 -7.216 1.00 66.06 98 HIS A N 1
ATOM 754 C CA . HIS A 1 98 ? 32.232 -9.048 -7.542 1.00 66.06 98 HIS A CA 1
ATOM 755 C C . HIS A 1 98 ? 31.412 -10.345 -7.625 1.00 66.06 98 HIS A C 1
ATOM 757 O O . HIS A 1 98 ? 31.968 -11.441 -7.556 1.00 66.06 98 HIS A O 1
ATOM 763 N N . ALA A 1 99 ? 30.088 -10.246 -7.765 1.00 77.31 99 ALA A N 1
ATOM 764 C CA . ALA A 1 99 ? 29.175 -11.384 -7.886 1.00 77.31 99 ALA A CA 1
ATOM 765 C C . ALA A 1 99 ? 28.583 -11.497 -9.304 1.00 77.31 99 ALA A C 1
ATOM 767 O O . ALA A 1 99 ? 28.465 -10.485 -9.998 1.00 77.31 99 ALA A O 1
ATOM 768 N N . PRO A 1 100 ? 28.152 -12.700 -9.738 1.00 86.50 100 PRO A N 1
ATOM 769 C CA . PRO A 1 100 ? 27.375 -12.815 -10.965 1.00 86.50 100 PRO A CA 1
ATOM 770 C C . PRO A 1 100 ? 26.030 -12.102 -10.815 1.00 86.50 100 PRO A C 1
ATOM 772 O O . PRO A 1 100 ? 25.368 -12.202 -9.774 1.00 86.50 100 PRO A O 1
ATOM 775 N N . LEU A 1 101 ? 25.589 -11.422 -11.875 1.00 90.31 101 LEU A N 1
ATOM 776 C CA . LEU A 1 101 ? 24.285 -10.771 -11.885 1.00 90.31 101 LEU A CA 1
ATOM 777 C C . LEU A 1 101 ? 23.200 -11.832 -12.068 1.00 90.31 101 LEU A C 1
ATOM 779 O O . LEU A 1 101 ? 23.065 -12.426 -13.135 1.00 90.31 101 LEU A O 1
ATOM 783 N N . VAL A 1 102 ? 22.403 -12.065 -11.025 1.00 92.00 102 VAL A N 1
ATOM 784 C CA . VAL A 1 102 ? 21.276 -13.008 -11.058 1.00 92.00 102 VAL A CA 1
ATOM 785 C C . VAL A 1 102 ? 19.978 -12.269 -10.747 1.00 92.00 102 VAL A C 1
ATOM 787 O O . VAL A 1 102 ? 19.720 -11.881 -9.600 1.00 92.00 102 VAL A O 1
ATOM 790 N N . SER A 1 103 ? 19.150 -12.069 -11.769 1.00 91.06 103 SER A N 1
ATOM 791 C CA . SER A 1 103 ? 18.000 -11.160 -11.712 1.00 91.06 103 SER A CA 1
ATOM 792 C C . SER A 1 103 ? 16.796 -11.669 -12.516 1.00 91.06 103 SER A C 1
ATOM 794 O O . SER A 1 103 ? 16.808 -12.766 -13.078 1.00 91.06 103 SER A O 1
ATOM 796 N N . THR A 1 104 ? 15.710 -10.891 -12.529 1.00 93.12 104 THR A N 1
ATOM 797 C CA . THR A 1 104 ? 14.599 -11.100 -13.470 1.00 93.12 104 THR A CA 1
ATOM 798 C C . THR A 1 104 ? 14.769 -10.239 -14.716 1.00 93.12 104 THR A C 1
ATOM 800 O O . THR A 1 104 ? 15.474 -9.234 -14.661 1.00 93.12 104 THR A O 1
ATOM 803 N N . PHE A 1 105 ? 14.077 -10.565 -15.816 1.00 87.56 105 PHE A N 1
ATOM 804 C CA . PHE A 1 105 ? 14.081 -9.720 -17.024 1.00 87.56 105 PHE A CA 1
ATOM 805 C C . PHE A 1 105 ? 13.686 -8.266 -16.726 1.00 87.56 105 PHE A C 1
ATOM 807 O O . PHE A 1 105 ? 14.323 -7.339 -17.219 1.00 87.56 105 PHE A O 1
ATOM 814 N N . HIS A 1 106 ? 12.688 -8.061 -15.863 1.00 75.50 106 HIS A N 1
ATOM 815 C CA . HIS A 1 106 ? 12.257 -6.724 -15.455 1.00 75.50 106 HIS A CA 1
ATOM 816 C C . HIS A 1 106 ? 13.353 -5.986 -14.679 1.00 75.50 106 HIS A C 1
ATOM 818 O O . HIS A 1 106 ? 13.666 -4.839 -14.987 1.00 75.50 106 HIS A O 1
ATOM 824 N N . SER A 1 107 ? 13.966 -6.643 -13.688 1.00 81.69 107 SER A N 1
ATOM 825 C CA . SER A 1 107 ? 15.046 -6.043 -12.894 1.00 81.69 107 SER A CA 1
ATOM 826 C C . SER A 1 107 ? 16.279 -5.728 -13.744 1.00 81.69 107 SER A C 1
ATOM 828 O O . SER A 1 107 ? 16.863 -4.661 -13.574 1.00 81.69 107 SER A O 1
ATOM 830 N N . LEU A 1 108 ? 16.636 -6.616 -14.679 1.00 87.06 108 LEU A N 1
ATOM 831 C CA . LEU A 1 108 ? 17.717 -6.398 -15.640 1.00 87.06 108 LEU A CA 1
ATOM 832 C C . LEU A 1 108 ? 17.431 -5.181 -16.527 1.00 87.06 108 LEU A C 1
ATOM 834 O O . LEU A 1 108 ? 18.279 -4.303 -16.642 1.00 87.06 108 LEU A O 1
ATOM 838 N N . GLY A 1 109 ? 16.223 -5.085 -17.091 1.00 76.75 109 GLY A N 1
ATOM 839 C CA . GLY A 1 109 ? 15.821 -3.944 -17.914 1.00 76.75 109 GLY A CA 1
ATOM 840 C C . GLY A 1 109 ? 15.897 -2.619 -17.154 1.00 76.75 109 GLY A C 1
ATOM 841 O O . GLY A 1 109 ? 16.455 -1.651 -17.658 1.00 76.75 109 GLY A O 1
ATOM 842 N N . VAL A 1 110 ? 15.418 -2.581 -15.905 1.00 73.75 110 VAL A N 1
ATOM 843 C CA . VAL A 1 110 ? 15.533 -1.387 -15.048 1.00 73.75 110 VAL A CA 1
ATOM 844 C C . VAL A 1 110 ? 16.994 -1.023 -14.783 1.00 73.75 110 VAL A C 1
ATOM 846 O O . VAL A 1 110 ? 17.337 0.157 -14.839 1.00 73.75 110 VAL A O 1
ATOM 849 N N . GLN A 1 111 ? 17.856 -2.004 -14.508 1.00 75.50 111 GLN A N 1
ATOM 850 C CA . GLN A 1 111 ? 19.282 -1.760 -14.292 1.00 75.50 111 GLN A CA 1
ATOM 851 C C . GLN A 1 111 ? 19.942 -1.167 -15.547 1.00 75.50 111 GLN A C 1
ATOM 853 O O . GLN A 1 111 ? 20.555 -0.105 -15.458 1.00 75.50 111 GLN A O 1
ATOM 858 N N . MET A 1 112 ? 19.725 -1.773 -16.718 1.00 77.75 112 MET A N 1
ATOM 859 C CA . MET A 1 112 ? 20.247 -1.273 -17.998 1.00 77.75 112 MET A CA 1
ATOM 860 C C . MET A 1 112 ? 19.734 0.137 -18.313 1.00 77.75 112 MET A C 1
ATOM 862 O O . MET A 1 112 ? 20.499 1.004 -18.725 1.00 77.75 112 MET A O 1
ATOM 866 N N . LEU A 1 113 ? 18.449 0.411 -18.074 1.00 71.25 113 LEU A N 1
ATOM 867 C CA . LEU A 1 113 ? 17.875 1.745 -18.266 1.00 71.25 113 LEU A CA 1
ATOM 868 C C . LEU A 1 113 ? 18.431 2.766 -17.271 1.00 71.25 113 LEU A C 1
ATOM 870 O O . LEU A 1 113 ? 18.567 3.937 -17.605 1.00 71.25 113 LEU A O 1
ATOM 874 N N . ARG A 1 114 ? 18.778 2.360 -16.052 1.00 69.62 114 ARG A N 1
ATOM 875 C CA . ARG A 1 114 ? 19.406 3.261 -15.082 1.00 69.62 114 ARG A CA 1
ATOM 876 C C . ARG A 1 114 ? 20.847 3.596 -15.467 1.00 69.62 114 ARG A C 1
ATOM 878 O O . ARG A 1 114 ? 21.266 4.734 -15.271 1.00 69.62 114 ARG A O 1
ATOM 885 N N . GLU A 1 115 ? 21.587 2.621 -15.983 1.00 73.69 115 GLU A N 1
ATOM 886 C CA . GLU A 1 115 ? 22.992 2.767 -16.383 1.00 73.69 115 GLU A CA 1
ATOM 887 C C . GLU A 1 115 ? 23.138 3.486 -17.733 1.00 73.69 115 GLU A C 1
ATOM 889 O O . GLU A 1 115 ? 24.012 4.336 -17.891 1.00 73.69 115 GLU A O 1
ATOM 894 N N . SER A 1 116 ? 22.259 3.197 -18.695 1.00 75.06 116 SER A N 1
ATOM 895 C CA . SER A 1 116 ? 22.362 3.669 -20.084 1.00 75.06 116 SER A CA 1
ATOM 896 C C . SER A 1 116 ? 21.195 4.545 -20.546 1.00 75.06 116 SER A C 1
ATOM 898 O O . SER A 1 116 ? 21.204 5.026 -21.675 1.00 75.06 116 SER A O 1
ATOM 900 N N . GLY A 1 117 ? 20.196 4.817 -19.701 1.00 64.12 117 GLY A N 1
ATOM 901 C CA . GLY A 1 117 ? 19.002 5.592 -20.074 1.00 64.12 117 GLY A CA 1
ATOM 902 C C . GLY A 1 117 ? 19.289 7.027 -20.511 1.00 64.12 117 GLY A C 1
ATOM 903 O O . GLY A 1 117 ? 18.504 7.599 -21.264 1.00 64.12 117 GLY A O 1
ATOM 904 N N . HIS A 1 118 ? 20.444 7.585 -20.135 1.00 65.50 118 HIS A N 1
ATOM 905 C CA . HIS A 1 118 ? 20.925 8.857 -20.674 1.00 65.50 118 HIS A CA 1
ATOM 906 C C . HIS A 1 118 ? 21.083 8.828 -22.204 1.00 65.50 118 HIS A C 1
ATOM 908 O O . HIS A 1 118 ? 20.750 9.817 -22.852 1.00 65.50 118 HIS A O 1
ATOM 914 N N . ALA A 1 119 ? 21.498 7.698 -22.788 1.00 65.38 119 ALA A N 1
ATOM 915 C CA . ALA A 1 119 ? 21.588 7.522 -24.241 1.00 65.38 119 ALA A CA 1
ATOM 916 C C . ALA A 1 119 ? 20.208 7.516 -24.928 1.00 65.38 119 ALA A C 1
ATOM 918 O O . ALA A 1 119 ? 20.108 7.790 -26.118 1.00 65.38 119 ALA A O 1
ATOM 919 N N . LEU A 1 120 ? 19.141 7.249 -24.168 1.00 61.09 120 LEU A N 1
ATOM 920 C CA . LEU A 1 120 ? 17.747 7.301 -24.615 1.00 61.09 120 LEU A CA 1
ATOM 921 C C . LEU A 1 120 ? 17.057 8.628 -24.245 1.00 61.09 120 LEU A C 1
ATOM 923 O O . LEU A 1 120 ? 15.845 8.756 -24.393 1.00 61.09 120 LEU A O 1
ATOM 927 N N . GLY A 1 121 ? 17.793 9.610 -23.710 1.00 59.44 121 GLY A N 1
ATOM 928 C CA . GLY A 1 121 ? 17.226 10.880 -23.244 1.00 59.44 121 GLY A CA 1
ATOM 929 C C . GLY A 1 121 ? 16.379 10.774 -21.966 1.00 59.44 121 GLY A C 1
ATOM 930 O O . GLY A 1 121 ? 15.718 11.741 -21.583 1.00 59.44 121 GLY A O 1
ATOM 931 N N . ILE A 1 122 ? 16.406 9.632 -21.269 1.00 57.91 122 ILE A N 1
ATOM 932 C CA . ILE A 1 122 ? 15.660 9.410 -20.025 1.00 57.91 122 ILE A CA 1
ATOM 933 C C . ILE A 1 122 ? 16.375 10.158 -18.890 1.00 57.91 122 ILE A C 1
ATOM 935 O O . ILE A 1 122 ? 17.457 9.777 -18.441 1.00 57.91 122 ILE A O 1
ATOM 939 N N . LYS A 1 123 ? 15.781 11.260 -18.414 1.00 59.34 123 LYS A N 1
ATOM 940 C CA . LYS A 1 123 ? 16.317 12.036 -17.283 1.00 59.34 123 LYS A CA 1
ATOM 941 C C . LYS A 1 123 ? 16.122 11.270 -15.970 1.00 59.34 123 LYS A C 1
ATOM 943 O O . LYS A 1 123 ? 15.025 10.809 -15.679 1.00 59.34 123 LYS A O 1
ATOM 948 N N . LYS A 1 124 ? 17.149 11.250 -15.109 1.00 55.94 124 LYS A N 1
ATOM 949 C CA . LYS A 1 124 ? 17.192 10.578 -13.784 1.00 55.94 124 LYS A CA 1
ATOM 950 C C . LYS A 1 124 ? 16.064 10.975 -12.809 1.00 55.94 124 LYS A C 1
ATOM 952 O O . LYS A 1 124 ? 15.840 10.298 -11.813 1.00 55.94 124 LYS A O 1
ATOM 957 N N . GLN A 1 125 ? 15.371 12.083 -13.077 1.00 57.69 125 GLN A N 1
ATOM 958 C CA . GLN A 1 125 ? 14.214 12.559 -12.311 1.00 57.69 125 GLN A CA 1
ATOM 959 C C . GLN A 1 125 ? 12.912 11.819 -12.669 1.00 57.69 125 GLN A C 1
ATOM 961 O O . GLN A 1 125 ? 11.982 11.840 -11.870 1.00 57.69 125 GLN A O 1
ATOM 966 N N . PHE A 1 126 ? 12.866 11.117 -13.807 1.00 63.81 126 PHE A N 1
ATOM 967 C CA . PHE A 1 126 ? 11.774 10.235 -14.214 1.00 63.81 126 PHE A CA 1
ATOM 968 C C . PHE A 1 126 ? 12.059 8.803 -13.737 1.00 63.81 126 PHE A C 1
ATOM 970 O O . PHE A 1 126 ? 12.415 7.922 -14.514 1.00 63.81 126 PHE A O 1
ATOM 977 N N . GLU A 1 127 ? 11.963 8.567 -12.428 1.00 77.81 127 GLU A N 1
ATOM 978 C CA . GLU A 1 127 ? 11.956 7.201 -11.899 1.00 77.81 127 GLU A CA 1
ATOM 979 C C . GLU A 1 127 ? 10.495 6.758 -11.696 1.00 77.81 127 GLU A C 1
ATOM 981 O O . GLU A 1 127 ? 9.805 7.347 -10.856 1.00 77.81 127 GLU A O 1
ATOM 986 N N . PRO A 1 128 ? 10.001 5.718 -12.400 1.00 78.44 128 PRO A N 1
ATOM 987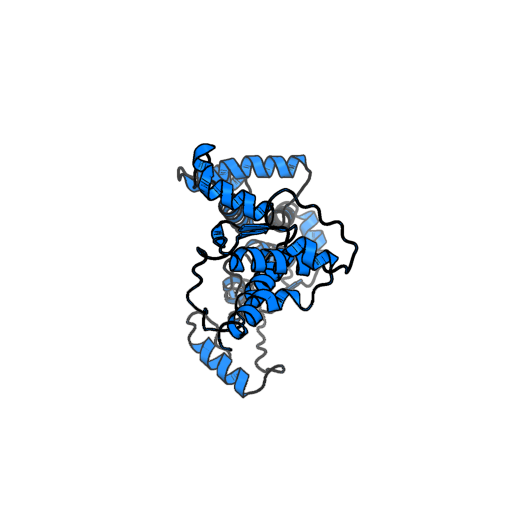 C CA . PRO A 1 128 ? 8.602 5.290 -12.309 1.00 78.44 128 PRO A CA 1
ATOM 988 C C . PRO A 1 128 ? 8.134 5.006 -10.878 1.00 78.44 128 PRO A C 1
ATOM 990 O O . PRO A 1 128 ? 7.028 5.382 -10.495 1.00 78.44 128 PRO A O 1
ATOM 993 N N . ARG A 1 129 ? 8.993 4.399 -10.047 1.00 85.25 129 ARG A N 1
ATOM 994 C CA . ARG A 1 129 ? 8.675 4.109 -8.642 1.00 85.25 129 ARG A CA 1
ATOM 995 C C . ARG A 1 129 ? 8.487 5.386 -7.827 1.00 85.25 129 ARG A C 1
ATOM 997 O O . ARG A 1 129 ? 7.568 5.447 -7.015 1.00 85.25 129 ARG A O 1
ATOM 1004 N N . ARG A 1 130 ? 9.324 6.402 -8.051 1.00 87.00 130 ARG A N 1
ATOM 1005 C CA . ARG A 1 130 ? 9.213 7.696 -7.373 1.00 87.00 130 ARG A CA 1
ATOM 1006 C C . ARG A 1 130 ? 7.932 8.425 -7.774 1.00 87.00 130 ARG A C 1
ATOM 1008 O O . ARG A 1 130 ? 7.262 8.955 -6.895 1.00 87.00 130 ARG A O 1
ATOM 1015 N N . MET A 1 131 ? 7.574 8.404 -9.060 1.00 88.25 131 MET A N 1
ATOM 1016 C CA . MET A 1 131 ? 6.319 8.994 -9.546 1.00 88.25 131 MET A CA 1
ATOM 1017 C C . MET A 1 131 ? 5.106 8.285 -8.952 1.00 88.25 131 MET A C 1
ATOM 1019 O O . MET A 1 131 ? 4.248 8.933 -8.362 1.00 88.25 131 MET A O 1
ATOM 1023 N N . ARG A 1 132 ? 5.080 6.950 -9.015 1.00 91.12 132 ARG A N 1
ATOM 1024 C CA . ARG A 1 132 ? 4.010 6.138 -8.426 1.00 91.12 132 ARG A CA 1
ATOM 1025 C C . ARG A 1 132 ? 3.850 6.405 -6.930 1.00 91.12 132 ARG A C 1
ATOM 1027 O O . ARG A 1 132 ? 2.736 6.596 -6.470 1.00 91.12 132 ARG A O 1
ATOM 1034 N N . ASN A 1 133 ? 4.948 6.432 -6.173 1.00 92.12 133 ASN A N 1
ATOM 1035 C CA . ASN A 1 133 ? 4.893 6.697 -4.735 1.00 92.12 133 ASN A CA 1
ATOM 1036 C C . ASN A 1 133 ? 4.384 8.118 -4.428 1.00 92.12 133 ASN A C 1
ATOM 1038 O O . ASN A 1 133 ? 3.680 8.302 -3.444 1.00 92.12 133 ASN A O 1
ATOM 1042 N N . ALA A 1 134 ? 4.724 9.114 -5.255 1.00 92.56 134 ALA A N 1
ATOM 1043 C CA . ALA A 1 134 ? 4.198 10.469 -5.100 1.00 92.56 134 ALA A CA 1
ATOM 1044 C C . ALA A 1 134 ? 2.686 10.525 -5.372 1.00 92.56 134 ALA A C 1
ATOM 1046 O O . ALA A 1 134 ? 1.953 11.080 -4.562 1.00 92.56 134 ALA A O 1
ATOM 1047 N N . ILE A 1 135 ? 2.221 9.904 -6.462 1.00 94.50 135 ILE A N 1
ATOM 1048 C CA . ILE A 1 135 ? 0.788 9.803 -6.793 1.00 94.50 135 ILE A CA 1
ATOM 1049 C C . ILE A 1 135 ? 0.026 9.107 -5.661 1.00 94.50 135 ILE A C 1
ATOM 1051 O O . ILE A 1 135 ? -0.969 9.639 -5.183 1.00 94.50 135 ILE A O 1
ATOM 1055 N N . SER A 1 136 ? 0.532 7.958 -5.206 1.00 94.25 136 SER A N 1
ATOM 1056 C CA . SER A 1 136 ? -0.049 7.176 -4.110 1.00 94.25 136 SER A CA 1
ATOM 1057 C C . SER A 1 136 ? -0.204 8.015 -2.843 1.00 94.25 136 SER A C 1
ATOM 1059 O O . SER A 1 136 ? -1.301 8.120 -2.306 1.00 94.25 136 SER A O 1
ATOM 1061 N N . ARG A 1 137 ? 0.845 8.747 -2.450 1.00 92.75 137 ARG A N 1
ATOM 1062 C CA . ARG A 1 137 ? 0.787 9.655 -1.300 1.00 92.75 137 ARG A CA 1
ATOM 1063 C C . ARG A 1 137 ? -0.284 10.742 -1.452 1.00 92.75 137 ARG A C 1
ATOM 1065 O O . ARG A 1 137 ? -1.038 10.974 -0.516 1.00 92.75 137 ARG A O 1
ATOM 1072 N N . TYR A 1 138 ? -0.369 11.408 -2.605 1.00 93.81 138 TYR A N 1
ATOM 1073 C CA . TYR A 1 138 ? -1.399 12.434 -2.818 1.00 93.81 138 TYR A CA 1
ATOM 1074 C C . TYR A 1 138 ? -2.812 11.844 -2.785 1.00 93.81 138 TYR A C 1
ATOM 1076 O O . TYR A 1 138 ? -3.717 12.459 -2.218 1.00 93.81 138 TYR A O 1
ATOM 1084 N N . LYS A 1 139 ? -2.999 10.641 -3.342 1.00 94.00 139 LYS A N 1
ATOM 1085 C CA . LYS A 1 139 ? -4.262 9.911 -3.224 1.00 94.00 139 LYS A CA 1
ATOM 1086 C C . LYS A 1 139 ? -4.571 9.601 -1.764 1.00 94.00 139 LYS A C 1
ATOM 1088 O O . LYS A 1 139 ? -5.661 9.942 -1.343 1.00 94.00 139 LYS A O 1
ATOM 1093 N N . GLU A 1 140 ? -3.636 9.059 -0.981 1.00 89.44 140 GLU A N 1
ATOM 1094 C CA . GLU A 1 140 ? -3.804 8.762 0.457 1.00 89.44 140 GLU A CA 1
ATOM 1095 C C . GLU A 1 140 ? -4.116 10.009 1.312 1.00 89.44 140 GLU A C 1
ATOM 1097 O O . GLU A 1 140 ? -4.797 9.904 2.333 1.00 89.44 140 GLU A O 1
ATOM 1102 N N . GLU A 1 141 ? -3.680 11.196 0.876 1.00 89.50 141 GLU A N 1
ATOM 1103 C CA . GLU A 1 141 ? -4.020 12.500 1.470 1.00 89.50 141 GLU A CA 1
ATOM 1104 C C . GLU A 1 141 ? -5.417 13.019 1.042 1.00 89.50 141 GLU A C 1
ATOM 1106 O O . GLU A 1 141 ? -5.869 14.068 1.505 1.00 89.50 141 GLU A O 1
ATOM 1111 N N . GLY A 1 142 ? -6.143 12.291 0.186 1.00 90.69 142 GLY A N 1
ATOM 1112 C CA . GLY A 1 142 ? -7.496 12.641 -0.255 1.00 90.69 142 GLY A CA 1
ATOM 1113 C C . GLY A 1 142 ? -7.562 13.531 -1.499 1.00 90.69 142 GLY A C 1
ATOM 1114 O O . GLY A 1 142 ? -8.632 14.074 -1.797 1.00 90.69 142 GLY A O 1
ATOM 1115 N N . LEU A 1 143 ? -6.452 13.720 -2.221 1.00 93.88 143 LEU A N 1
ATOM 1116 C CA . LEU A 1 143 ? -6.420 14.547 -3.427 1.00 93.88 143 LEU A CA 1
ATOM 1117 C C . LEU A 1 143 ? -6.795 13.733 -4.666 1.00 93.88 143 LEU A C 1
ATOM 1119 O O . LEU A 1 143 ? -6.199 12.703 -4.975 1.00 93.88 143 LEU A O 1
ATOM 1123 N N . THR A 1 144 ? -7.756 14.253 -5.427 1.00 94.19 144 THR A N 1
ATOM 1124 C CA . THR A 1 144 ? -7.995 13.819 -6.807 1.00 94.19 144 THR A CA 1
ATOM 1125 C C . THR A 1 144 ? -6.991 14.485 -7.740 1.00 94.19 144 THR A C 1
ATOM 1127 O O . THR A 1 144 ? -6.470 15.558 -7.426 1.00 94.19 144 THR A O 1
ATOM 1130 N N . TYR A 1 145 ? -6.780 13.909 -8.928 1.00 93.62 145 TYR A N 1
ATOM 1131 C CA . TYR A 1 145 ? -5.970 14.553 -9.965 1.00 93.62 145 TYR A CA 1
ATOM 1132 C C . TYR A 1 145 ? -6.430 15.996 -10.235 1.00 93.62 145 TYR A C 1
ATOM 1134 O O . TYR A 1 145 ? -5.600 16.896 -10.276 1.00 93.62 145 TYR A O 1
ATOM 1142 N N . ALA A 1 146 ? -7.744 16.232 -10.352 1.00 94.12 146 ALA A N 1
ATOM 1143 C CA . ALA A 1 146 ? -8.290 17.564 -10.624 1.00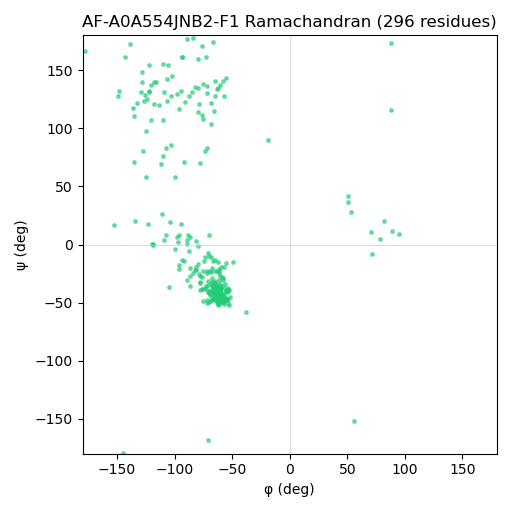 94.12 146 ALA A CA 1
ATOM 1144 C C . ALA A 1 146 ? -7.888 18.587 -9.546 1.00 94.12 146 ALA A C 1
ATOM 1146 O O . ALA A 1 146 ? -7.336 19.634 -9.870 1.00 94.12 146 ALA A O 1
ATOM 1147 N N . ARG A 1 147 ? -8.072 18.248 -8.261 1.00 94.50 147 ARG A N 1
ATOM 1148 C CA . ARG A 1 147 ? -7.679 19.127 -7.146 1.00 94.50 147 ARG A CA 1
ATOM 1149 C C . ARG A 1 147 ? -6.171 19.323 -7.069 1.00 94.50 147 ARG A C 1
ATOM 1151 O O . ARG A 1 147 ? -5.706 20.430 -6.819 1.00 94.50 147 ARG A O 1
ATOM 1158 N N . PHE A 1 148 ? -5.401 18.261 -7.293 1.00 95.56 148 PHE A N 1
ATOM 1159 C CA . PHE A 1 148 ? -3.947 18.358 -7.321 1.00 95.56 148 PHE A CA 1
ATOM 1160 C C . PHE A 1 148 ? -3.466 19.279 -8.453 1.00 95.56 148 PHE A C 1
ATOM 1162 O O . PHE A 1 148 ? -2.615 20.134 -8.224 1.00 95.56 148 PHE A O 1
ATOM 1169 N N . ALA A 1 149 ? -4.046 19.163 -9.649 1.00 93.81 149 ALA A N 1
ATOM 1170 C CA . ALA A 1 149 ? -3.712 19.990 -10.806 1.00 93.81 149 ALA A CA 1
ATOM 1171 C C . ALA A 1 149 ? -4.060 21.478 -10.604 1.00 93.81 149 ALA A C 1
ATOM 1173 O O . ALA A 1 149 ? -3.349 22.339 -11.117 1.00 93.81 149 ALA A O 1
ATOM 1174 N N . GLU A 1 150 ? -5.104 21.794 -9.833 1.00 94.69 150 GLU A N 1
ATOM 1175 C CA . GLU A 1 150 ? -5.441 23.175 -9.447 1.00 94.69 150 GLU A CA 1
ATOM 1176 C C . GLU A 1 150 ? -4.445 23.768 -8.440 1.00 94.69 150 GLU A C 1
ATOM 1178 O O . GLU A 1 150 ? -4.152 24.962 -8.478 1.00 94.69 150 GLU A O 1
ATOM 1183 N N . GLN A 1 151 ? -3.917 22.939 -7.537 1.00 93.62 151 GLN A N 1
ATOM 1184 C CA . GLN A 1 151 ? -3.043 23.369 -6.442 1.00 93.62 151 GLN A CA 1
ATOM 1185 C C . GLN A 1 151 ? -1.551 23.313 -6.790 1.00 93.62 151 GLN A C 1
ATOM 1187 O O . GLN A 1 151 ? -0.725 23.856 -6.052 1.00 93.62 151 GLN A O 1
ATOM 1192 N N . VAL A 1 152 ? -1.175 22.643 -7.885 1.00 92.38 152 VAL A N 1
ATOM 1193 C CA . VAL A 1 152 ? 0.233 22.417 -8.218 1.00 92.38 152 VAL A CA 1
ATOM 1194 C C . VAL A 1 152 ? 0.941 23.739 -8.540 1.00 92.38 152 VAL A C 1
ATOM 1196 O O . VAL A 1 152 ? 0.664 24.422 -9.528 1.00 92.38 152 VAL A O 1
ATOM 1199 N N . GLY A 1 153 ? 1.899 24.099 -7.687 1.00 90.50 153 GLY A N 1
ATOM 1200 C CA . GLY A 1 153 ? 2.742 25.277 -7.870 1.00 90.50 153 GLY A CA 1
ATOM 1201 C C . GLY A 1 153 ? 3.752 25.126 -9.012 1.00 90.50 153 GLY A C 1
ATOM 1202 O O . GLY A 1 153 ? 3.714 24.195 -9.813 1.00 90.50 153 GLY A O 1
ATOM 1203 N N . ASN A 1 154 ? 4.719 26.040 -9.090 1.00 88.81 154 ASN A N 1
ATOM 1204 C CA . ASN A 1 154 ? 5.748 26.028 -10.142 1.00 88.81 154 ASN A CA 1
ATOM 1205 C C . ASN A 1 154 ? 6.970 25.158 -9.811 1.00 88.81 154 ASN A C 1
ATOM 1207 O O . ASN A 1 154 ? 7.946 25.146 -10.561 1.00 88.81 154 ASN A O 1
ATOM 1211 N N . GLU A 1 155 ? 6.923 24.411 -8.709 1.00 89.00 155 GLU A N 1
ATOM 1212 C CA . GLU A 1 155 ? 7.984 23.481 -8.351 1.00 89.00 155 GLU A CA 1
ATOM 1213 C C . GLU A 1 155 ? 8.129 22.369 -9.394 1.00 89.00 155 GLU A C 1
ATOM 1215 O O . GLU A 1 155 ? 7.162 21.734 -9.822 1.00 89.00 155 GLU A O 1
ATOM 1220 N N . TYR A 1 156 ? 9.377 22.103 -9.777 1.00 84.31 156 TYR A N 1
ATOM 1221 C CA . TYR A 1 156 ? 9.692 21.210 -10.886 1.00 84.31 156 TYR A CA 1
ATOM 1222 C C . TYR A 1 156 ? 9.163 19.780 -10.690 1.00 84.31 156 TYR A C 1
ATOM 1224 O O . TYR A 1 156 ? 8.596 19.195 -11.614 1.00 84.31 156 TYR A O 1
ATOM 1232 N N . PHE A 1 157 ? 9.344 19.202 -9.497 1.00 86.38 157 PHE A N 1
ATOM 1233 C CA . PHE A 1 157 ? 8.958 17.812 -9.239 1.00 86.38 157 PHE A CA 1
ATOM 1234 C C . PHE A 1 157 ? 7.430 17.624 -9.168 1.00 86.38 157 PHE A C 1
ATOM 1236 O O . PHE A 1 157 ? 6.935 16.790 -9.924 1.00 86.38 157 PHE A O 1
ATOM 1243 N N . PRO A 1 158 ? 6.658 18.407 -8.385 1.00 91.50 158 PRO A N 1
ATOM 1244 C CA . PRO A 1 158 ? 5.194 18.354 -8.421 1.00 91.50 158 PRO A CA 1
ATOM 1245 C C . PRO A 1 158 ? 4.604 18.568 -9.822 1.00 91.50 158 PRO A C 1
ATOM 1247 O O . PRO A 1 158 ? 3.704 17.834 -10.219 1.00 91.50 158 PRO A O 1
ATOM 1250 N N . ARG A 1 159 ? 5.162 19.487 -10.626 1.00 88.38 159 ARG A N 1
ATOM 1251 C CA . ARG A 1 159 ? 4.755 19.673 -12.034 1.00 88.38 159 ARG A CA 1
ATOM 1252 C C . ARG A 1 159 ? 5.023 18.451 -12.907 1.00 88.38 159 ARG A C 1
ATOM 1254 O O . ARG A 1 159 ? 4.277 18.187 -13.842 1.00 88.38 159 ARG A O 1
ATOM 1261 N N . MET A 1 160 ? 6.096 17.709 -12.642 1.00 86.88 160 MET A N 1
ATOM 1262 C CA . MET A 1 160 ? 6.350 16.447 -13.336 1.00 86.88 160 MET A CA 1
ATOM 1263 C C . MET A 1 160 ? 5.350 15.370 -12.909 1.00 86.88 160 MET A C 1
ATOM 1265 O O . MET A 1 160 ? 4.847 14.652 -13.770 1.00 86.88 160 MET A O 1
ATOM 1269 N N . VAL A 1 161 ? 5.041 15.284 -11.611 1.00 90.81 161 VAL A N 1
ATOM 1270 C CA . VAL A 1 161 ? 4.032 14.355 -11.087 1.00 90.81 161 VAL A CA 1
ATOM 1271 C C . VAL A 1 161 ? 2.665 14.647 -11.697 1.00 90.81 161 VAL A C 1
ATOM 1273 O O . VAL A 1 161 ? 2.011 13.707 -12.123 1.00 90.81 161 VAL A O 1
ATOM 1276 N N . GLU A 1 162 ? 2.262 15.916 -11.816 1.00 93.62 162 GLU A N 1
ATOM 1277 C CA . GLU A 1 162 ? 0.988 16.302 -12.443 1.00 93.62 162 GLU A CA 1
ATOM 1278 C C . GLU A 1 162 ? 0.886 15.782 -13.878 1.00 93.62 162 GLU A C 1
ATOM 1280 O O . GLU A 1 162 ? -0.059 15.063 -14.196 1.00 93.62 162 GLU A O 1
ATOM 1285 N N . LYS A 1 163 ? 1.901 16.039 -14.712 1.00 87.50 163 LYS A N 1
ATOM 1286 C CA . LYS A 1 163 ? 1.928 15.550 -16.099 1.00 87.50 163 LYS A CA 1
ATOM 1287 C C . LYS A 1 163 ? 1.827 14.030 -16.182 1.00 87.50 163 LYS A C 1
ATOM 1289 O O . LYS A 1 163 ? 1.104 13.516 -17.025 1.00 87.50 163 LYS A O 1
ATOM 1294 N N . VAL A 1 164 ? 2.556 13.308 -15.327 1.00 88.06 164 VAL A N 1
ATOM 1295 C CA . VAL A 1 164 ? 2.536 11.836 -15.313 1.00 88.06 164 VAL A CA 1
ATOM 1296 C C . VAL A 1 164 ? 1.198 11.307 -14.811 1.00 88.06 164 VAL A C 1
ATOM 1298 O O . VAL A 1 164 ? 0.652 10.377 -15.400 1.00 88.06 164 VAL A O 1
ATOM 1301 N N . TRP A 1 165 ? 0.660 11.894 -13.742 1.00 94.00 165 TRP A N 1
ATOM 1302 C CA . TRP A 1 165 ? -0.616 11.487 -13.170 1.00 94.00 165 TRP A CA 1
ATOM 1303 C C . TRP A 1 165 ? -1.751 11.722 -14.164 1.00 94.00 165 TRP A C 1
ATOM 1305 O O . TRP A 1 165 ? -2.577 10.836 -14.331 1.00 94.00 165 TRP A O 1
ATOM 1315 N N . ARG A 1 166 ? -1.750 12.832 -14.907 1.00 91.50 166 ARG A N 1
ATOM 1316 C CA . ARG A 1 166 ? -2.748 13.084 -15.953 1.00 91.50 166 ARG A CA 1
ATOM 1317 C C . ARG A 1 166 ? -2.858 11.930 -16.949 1.00 91.50 166 ARG A C 1
ATOM 1319 O O . ARG A 1 166 ? -3.953 11.432 -17.193 1.00 91.50 166 ARG A O 1
ATOM 1326 N N . GLU A 1 167 ? -1.727 11.501 -17.507 1.00 87.00 167 GLU A N 1
ATOM 1327 C CA . GLU A 1 167 ? -1.703 10.410 -18.487 1.00 87.00 167 GLU A CA 1
ATOM 1328 C C . GLU A 1 167 ? -2.049 9.063 -17.832 1.00 87.00 167 GLU A C 1
ATOM 1330 O O . GLU A 1 167 ? -2.802 8.270 -18.391 1.00 87.00 167 GLU A O 1
ATOM 1335 N N . TYR A 1 168 ? -1.553 8.814 -16.616 1.00 89.50 168 TYR A N 1
ATOM 1336 C CA . TYR A 1 168 ? -1.869 7.606 -15.851 1.00 89.50 168 TYR A CA 1
ATOM 1337 C C . TYR A 1 168 ? -3.371 7.476 -15.552 1.00 89.50 168 TYR A C 1
ATOM 1339 O O . TYR A 1 168 ? -3.958 6.419 -15.778 1.00 89.50 168 TYR A O 1
ATOM 1347 N N . ASP A 1 169 ? -4.003 8.559 -15.102 1.00 88.62 169 ASP A N 1
ATOM 1348 C CA . ASP A 1 169 ? -5.432 8.619 -14.791 1.00 88.62 169 ASP A CA 1
ATOM 1349 C C . ASP A 1 169 ? -6.286 8.454 -16.058 1.00 88.62 169 ASP A C 1
ATOM 1351 O O . ASP A 1 169 ? -7.303 7.761 -16.041 1.00 88.62 169 ASP A O 1
ATOM 1355 N N . ALA A 1 170 ? -5.844 9.017 -17.191 1.00 85.00 170 ALA A N 1
ATOM 1356 C CA . ALA A 1 170 ? -6.486 8.806 -18.487 1.00 85.00 170 ALA A CA 1
ATOM 1357 C C . ALA A 1 170 ? -6.442 7.329 -18.922 1.00 85.00 170 ALA A C 1
ATOM 1359 O O . ALA A 1 170 ? -7.455 6.792 -19.380 1.00 85.00 170 ALA A O 1
ATOM 1360 N N . ILE A 1 171 ? -5.304 6.650 -18.726 1.00 88.25 171 ILE A N 1
ATOM 1361 C CA . ILE A 1 171 ? -5.160 5.216 -19.013 1.00 88.25 171 ILE A CA 1
ATOM 1362 C C . ILE A 1 171 ? -6.110 4.398 -18.133 1.00 88.25 171 ILE A C 1
ATOM 1364 O O . ILE A 1 171 ? -6.897 3.620 -18.675 1.00 88.25 171 ILE A O 1
ATOM 1368 N N . LEU A 1 172 ? -6.099 4.602 -16.811 1.00 88.06 172 LEU A N 1
ATOM 1369 C CA . LEU A 1 172 ? -7.002 3.900 -15.889 1.00 88.06 172 LEU A CA 1
ATOM 1370 C C . LEU A 1 172 ? -8.474 4.075 -16.288 1.00 88.06 172 LEU A C 1
ATOM 1372 O O . LEU A 1 172 ? -9.205 3.090 -16.407 1.00 88.06 172 LEU A O 1
ATOM 1376 N N . LYS A 1 173 ? -8.890 5.311 -16.591 1.00 90.25 173 LYS A N 1
ATOM 1377 C CA . LYS A 1 173 ? -10.256 5.628 -17.035 1.00 90.25 173 LYS A CA 1
ATOM 1378 C C . LYS A 1 173 ? -10.643 4.901 -18.318 1.00 90.25 173 LYS A C 1
ATOM 1380 O O . LYS A 1 173 ? -11.715 4.304 -18.368 1.00 90.25 173 LYS A O 1
ATOM 1385 N N . SER A 1 174 ? -9.777 4.918 -19.333 1.00 93.50 174 SER A N 1
ATOM 1386 C CA . SER A 1 174 ? -10.029 4.223 -20.607 1.00 93.50 174 SER A CA 1
ATOM 1387 C C . SER A 1 174 ? -10.135 2.702 -20.469 1.00 93.50 174 SER A C 1
ATOM 1389 O O . SER A 1 174 ? -10.756 2.054 -21.306 1.00 93.50 174 SER A O 1
ATOM 1391 N N . GLN A 1 175 ? -9.558 2.134 -19.409 1.00 95.31 175 GLN A N 1
ATOM 1392 C CA . GLN A 1 175 ? -9.621 0.705 -19.105 1.00 95.31 175 GLN A CA 1
ATOM 1393 C C . GLN A 1 175 ? -10.716 0.350 -18.091 1.00 95.31 175 GLN A C 1
ATOM 1395 O O . GLN A 1 175 ? -10.829 -0.815 -17.718 1.00 95.31 175 GLN A O 1
ATOM 1400 N N . HIS A 1 176 ? -11.503 1.327 -17.625 1.00 93.25 176 HIS A N 1
ATOM 1401 C CA . HIS A 1 176 ? -12.444 1.154 -16.513 1.00 93.25 176 HIS A CA 1
ATOM 1402 C C . HIS A 1 176 ? -11.784 0.522 -15.270 1.00 93.25 176 HIS A C 1
ATOM 1404 O O . HIS A 1 176 ? -12.388 -0.298 -14.578 1.00 93.25 176 HIS A O 1
ATOM 1410 N N . ALA A 1 177 ? -10.527 0.885 -15.006 1.00 91.75 177 ALA A N 1
ATOM 1411 C CA . ALA A 1 177 ? -9.709 0.329 -13.938 1.00 91.75 177 ALA A CA 1
ATOM 1412 C C . ALA A 1 177 ? -9.547 1.313 -12.772 1.00 91.75 177 ALA A C 1
ATOM 1414 O O . ALA A 1 177 ? -9.600 2.529 -12.950 1.00 91.75 177 ALA A O 1
ATOM 1415 N N . LEU A 1 178 ? -9.304 0.763 -11.583 1.00 90.75 178 LEU A N 1
ATOM 1416 C CA . LEU A 1 178 ? -8.928 1.492 -10.373 1.00 90.75 178 LEU A CA 1
ATOM 1417 C C . LEU A 1 178 ? -7.666 0.845 -9.802 1.00 90.75 178 LEU A C 1
ATOM 1419 O O . LEU A 1 178 ? -7.556 -0.385 -9.797 1.00 90.75 178 LEU A O 1
ATOM 1423 N N . ASP A 1 179 ? -6.726 1.654 -9.317 1.00 92.06 179 ASP A N 1
ATOM 1424 C CA . ASP A 1 179 ? -5.644 1.135 -8.483 1.00 92.06 179 ASP A CA 1
ATOM 1425 C C . ASP A 1 179 ? -6.063 1.026 -7.006 1.00 92.06 179 ASP A C 1
ATOM 1427 O O . ASP A 1 179 ? -7.194 1.336 -6.629 1.00 92.06 179 ASP A O 1
ATOM 1431 N N . PHE A 1 180 ? -5.168 0.521 -6.154 1.00 91.50 180 PHE A N 1
ATOM 1432 C CA . PHE A 1 180 ? -5.479 0.302 -4.738 1.00 91.50 180 PHE A CA 1
ATOM 1433 C C . PHE A 1 180 ? -5.850 1.587 -3.993 1.00 91.50 180 PHE 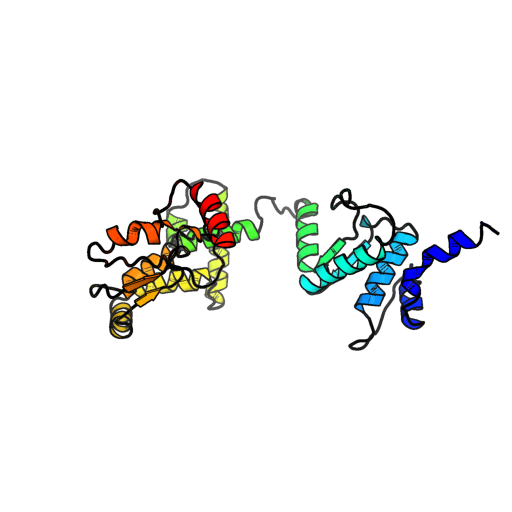A C 1
ATOM 1435 O O . PHE A 1 180 ? -6.725 1.551 -3.128 1.00 91.50 180 PHE A O 1
ATOM 1442 N N . ASP A 1 181 ? -5.214 2.705 -4.335 1.00 93.88 181 ASP A N 1
ATOM 1443 C CA . ASP A 1 181 ? -5.451 3.978 -3.662 1.00 93.88 181 ASP A CA 1
ATOM 1444 C C . ASP A 1 181 ? -6.765 4.598 -4.159 1.00 93.88 181 ASP A C 1
ATOM 1446 O O . ASP A 1 181 ? -7.516 5.185 -3.378 1.00 93.88 181 ASP A O 1
ATOM 1450 N N . ASP A 1 182 ? -7.105 4.381 -5.435 1.00 93.88 182 ASP A N 1
ATOM 1451 C CA . ASP A 1 182 ? -8.396 4.774 -5.999 1.00 93.88 182 ASP A CA 1
ATOM 1452 C C . ASP A 1 182 ? -9.570 4.075 -5.317 1.00 93.88 182 ASP A C 1
ATOM 1454 O O . ASP A 1 182 ? -10.600 4.707 -5.105 1.00 93.88 182 ASP A O 1
ATOM 1458 N N . LEU A 1 183 ? -9.443 2.802 -4.927 1.00 95.25 183 LEU A N 1
ATOM 1459 C CA . LEU A 1 183 ? -10.523 2.107 -4.214 1.00 95.25 183 LEU A CA 1
ATOM 1460 C C . LEU A 1 183 ? -10.923 2.854 -2.936 1.00 95.25 183 LEU A C 1
ATOM 1462 O O . LEU A 1 183 ? -12.112 2.997 -2.644 1.00 95.25 183 LEU A O 1
ATOM 1466 N N . LEU A 1 184 ? -9.941 3.364 -2.193 1.00 95.44 184 LEU A N 1
ATOM 1467 C CA . LEU A 1 184 ? -10.181 4.138 -0.978 1.00 95.44 184 LEU A CA 1
ATOM 1468 C C . LEU A 1 184 ? -10.672 5.551 -1.308 1.00 95.44 184 LEU A C 1
ATOM 1470 O O . LEU A 1 184 ? -11.691 5.986 -0.771 1.00 95.44 184 LEU A O 1
ATOM 1474 N N . LEU A 1 185 ? -9.994 6.255 -2.218 1.00 95.50 185 LEU A N 1
ATOM 1475 C CA . LEU A 1 185 ? -10.341 7.630 -2.577 1.00 95.50 185 LEU A CA 1
ATOM 1476 C C . LEU A 1 185 ? -11.746 7.728 -3.184 1.00 95.50 185 LEU A C 1
ATOM 1478 O O . LEU A 1 185 ? -12.542 8.559 -2.751 1.00 95.50 185 LEU A O 1
ATOM 1482 N N . GLN A 1 186 ? -12.092 6.857 -4.131 1.00 95.94 186 GLN A N 1
ATOM 1483 C CA . GLN A 1 186 ? -13.421 6.837 -4.746 1.00 95.94 186 GLN A CA 1
ATOM 1484 C C . GLN A 1 186 ? -14.505 6.441 -3.739 1.00 95.94 186 GLN A C 1
ATOM 1486 O O . GLN A 1 186 ? -15.592 7.012 -3.767 1.00 95.94 186 GLN A O 1
ATOM 1491 N N . THR A 1 187 ? -14.213 5.538 -2.794 1.00 97.44 187 THR A N 1
ATOM 1492 C CA . THR A 1 187 ? -15.147 5.222 -1.697 1.00 97.44 187 THR A CA 1
ATOM 1493 C C . THR A 1 187 ? -15.402 6.445 -0.818 1.00 97.44 187 THR A C 1
ATOM 1495 O O . THR A 1 187 ? -16.549 6.734 -0.475 1.00 97.44 187 THR A O 1
ATOM 1498 N N . LEU A 1 188 ? -14.356 7.202 -0.477 1.00 97.44 188 LEU A N 1
ATOM 1499 C CA . LEU A 1 188 ? -14.502 8.438 0.284 1.00 97.44 188 LEU A CA 1
ATOM 1500 C C . LEU A 1 188 ? -15.356 9.469 -0.465 1.00 97.44 188 LEU A C 1
ATOM 1502 O O . LEU A 1 188 ? -16.257 10.057 0.135 1.00 97.44 188 LEU A O 1
ATOM 1506 N N . LEU A 1 189 ? -15.100 9.681 -1.759 1.00 96.56 189 LEU A N 1
ATOM 1507 C CA . LEU A 1 189 ? -15.884 10.604 -2.588 1.00 96.56 189 LEU A CA 1
ATOM 1508 C C . LEU A 1 189 ? -17.345 10.156 -2.688 1.00 96.56 189 LEU A C 1
ATOM 1510 O O . LEU A 1 189 ? -18.238 10.957 -2.426 1.00 96.56 189 LEU A O 1
ATOM 1514 N N . LEU A 1 190 ? -17.590 8.863 -2.929 1.00 97.75 190 LEU A N 1
ATOM 1515 C CA . LEU A 1 190 ? -18.930 8.276 -2.956 1.00 97.75 190 LEU A CA 1
ATOM 1516 C C . LEU A 1 190 ? -19.698 8.583 -1.666 1.00 97.75 190 LEU A C 1
ATOM 1518 O O . LEU A 1 190 ? -20.828 9.069 -1.708 1.00 97.75 190 LEU A O 1
ATOM 1522 N N . LEU A 1 191 ? -19.076 8.329 -0.511 1.00 97.81 191 LEU A N 1
ATOM 1523 C CA . LEU A 1 191 ? -19.693 8.581 0.788 1.00 97.81 191 LEU A CA 1
ATOM 1524 C C . LEU A 1 191 ? -19.878 10.075 1.065 1.00 97.81 191 LEU A C 1
ATOM 1526 O O . LEU A 1 191 ? -20.853 10.442 1.717 1.00 97.81 191 LEU A O 1
ATOM 1530 N N . ARG A 1 192 ? -18.978 10.952 0.608 1.00 96.31 192 ARG A N 1
ATOM 1531 C CA . ARG A 1 192 ? -19.097 12.406 0.803 1.00 96.31 192 ARG A CA 1
ATOM 1532 C C . ARG A 1 192 ? -20.208 13.010 -0.048 1.00 96.31 192 ARG A C 1
ATOM 1534 O O . ARG A 1 192 ? -21.018 13.766 0.487 1.00 96.31 192 ARG A O 1
ATOM 1541 N N . GLU A 1 193 ? -20.242 12.659 -1.327 1.00 97.06 193 GLU A N 1
ATOM 1542 C CA . GLU A 1 193 ? -21.044 13.327 -2.355 1.00 97.06 193 GLU A CA 1
ATOM 1543 C C . GLU A 1 193 ? -22.452 12.731 -2.485 1.00 97.06 193 GLU A C 1
ATOM 1545 O O . GLU A 1 193 ? -23.409 13.459 -2.746 1.00 97.06 193 GLU A O 1
ATOM 1550 N N . HIS A 1 194 ? -22.629 11.433 -2.216 1.00 98.00 194 HIS A N 1
ATOM 1551 C CA . HIS A 1 194 ? -23.921 10.759 -2.359 1.00 98.00 194 HIS A CA 1
ATOM 1552 C C . HIS A 1 194 ? -24.553 10.437 -1.001 1.00 98.00 194 HIS A C 1
ATOM 1554 O O . HIS A 1 194 ? -24.486 9.313 -0.498 1.00 98.00 194 HIS A O 1
ATOM 1560 N N . VAL A 1 195 ? -25.238 11.428 -0.419 1.00 97.56 195 VAL A N 1
ATOM 1561 C CA . VAL A 1 195 ? -25.858 11.338 0.919 1.00 97.56 195 VAL A CA 1
ATOM 1562 C C . VAL A 1 195 ? -26.817 10.151 1.054 1.00 97.56 195 VAL A C 1
ATOM 1564 O O . VAL A 1 195 ? -26.791 9.474 2.077 1.00 97.56 195 VAL A O 1
ATOM 1567 N N . ALA A 1 196 ? -27.620 9.853 0.028 1.00 98.12 196 ALA A N 1
ATOM 1568 C CA . ALA A 1 196 ? -28.546 8.717 0.052 1.00 98.12 196 ALA A CA 1
ATOM 1569 C C . ALA A 1 196 ? -27.816 7.362 0.127 1.00 98.12 196 ALA A C 1
ATOM 1571 O O . ALA A 1 196 ? -28.213 6.487 0.894 1.00 98.12 196 ALA A O 1
ATOM 1572 N N . ILE A 1 197 ? -26.714 7.209 -0.618 1.00 98.25 197 ILE A N 1
ATOM 1573 C CA . ILE A 1 197 ? -25.880 5.998 -0.593 1.00 98.25 197 ILE A CA 1
ATOM 1574 C C . ILE A 1 197 ? -25.191 5.869 0.768 1.00 98.25 197 ILE A C 1
ATOM 1576 O O . ILE A 1 197 ? -25.235 4.803 1.381 1.00 98.25 1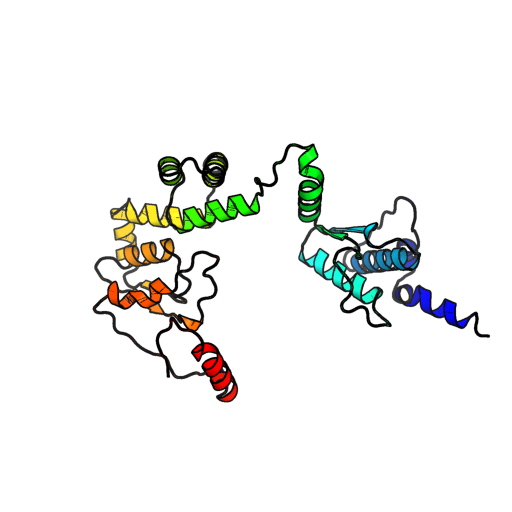97 ILE A O 1
ATOM 1580 N N . ARG A 1 198 ? -24.610 6.964 1.281 1.00 98.44 198 ARG A N 1
ATOM 1581 C CA . ARG A 1 198 ? -24.042 7.004 2.636 1.00 98.44 198 ARG A CA 1
ATOM 1582 C C . ARG A 1 198 ? -25.082 6.603 3.684 1.00 98.44 198 ARG A C 1
ATOM 1584 O O . ARG A 1 198 ? -24.784 5.754 4.516 1.00 98.44 198 ARG A O 1
ATOM 1591 N N . GLY A 1 199 ? -26.292 7.159 3.617 1.00 98.06 199 GLY A N 1
ATOM 1592 C CA . GLY A 1 199 ? -27.392 6.847 4.532 1.00 98.06 199 GLY A CA 1
ATOM 1593 C C . GLY A 1 199 ? -27.802 5.374 4.486 1.00 98.06 199 GLY A C 1
ATOM 1594 O O . GLY A 1 199 ? -27.974 4.753 5.532 1.00 98.06 199 GLY A O 1
ATOM 1595 N N . ALA A 1 200 ? -27.867 4.774 3.294 1.00 98.25 200 ALA A N 1
ATOM 1596 C CA . ALA A 1 200 ? -28.142 3.346 3.145 1.00 98.25 200 ALA A CA 1
ATOM 1597 C C . ALA A 1 200 ? -27.068 2.468 3.818 1.00 98.25 200 ALA A C 1
ATOM 1599 O O . ALA A 1 200 ? -27.402 1.487 4.485 1.00 98.25 200 ALA A O 1
ATOM 1600 N N . TYR A 1 201 ? -25.785 2.827 3.698 1.00 98.31 201 TYR A N 1
ATOM 1601 C CA . TYR A 1 201 ? -24.704 2.109 4.382 1.00 98.31 201 TYR A CA 1
ATOM 1602 C C . TYR A 1 201 ? -24.696 2.334 5.894 1.00 98.31 201 TYR A C 1
ATOM 1604 O O . TYR A 1 201 ? -24.520 1.370 6.632 1.00 98.31 201 TYR A O 1
ATOM 1612 N N . GLN A 1 202 ? -24.934 3.560 6.361 1.00 98.19 202 GLN A N 1
ATOM 1613 C CA . GLN A 1 202 ? -25.068 3.869 7.791 1.00 98.19 202 GLN A CA 1
ATOM 1614 C C . GLN A 1 202 ? -26.223 3.087 8.433 1.00 98.19 202 GLN A C 1
ATOM 1616 O O . GLN A 1 202 ? -26.115 2.622 9.566 1.00 98.19 202 GLN A O 1
ATOM 1621 N N . GLU A 1 203 ? -27.327 2.910 7.703 1.00 97.06 203 GLU A N 1
ATOM 1622 C CA . GLU A 1 203 ? -28.474 2.143 8.183 1.00 97.06 203 GLU A CA 1
ATOM 1623 C C . GLU A 1 203 ? -28.203 0.634 8.176 1.00 97.06 203 GLU A C 1
ATOM 1625 O O . GLU A 1 203 ? -28.592 -0.074 9.105 1.00 97.06 203 GLU A O 1
ATOM 1630 N N . ARG A 1 204 ? -27.478 0.139 7.166 1.00 97.75 204 ARG A N 1
ATOM 1631 C CA . ARG A 1 204 ? -27.058 -1.265 7.086 1.00 97.75 204 ARG A CA 1
ATOM 1632 C C . ARG A 1 204 ? -26.023 -1.626 8.154 1.00 97.75 204 ARG A C 1
ATOM 1634 O O . ARG A 1 204 ? -26.105 -2.700 8.747 1.00 97.75 204 ARG A O 1
ATOM 1641 N N . TRP A 1 205 ? -25.041 -0.760 8.388 1.00 97.75 205 TRP A N 1
ATOM 1642 C CA . TRP A 1 205 ? -23.910 -0.985 9.291 1.00 97.75 205 TRP A CA 1
ATOM 1643 C C . TRP A 1 205 ? -23.991 -0.063 10.501 1.00 97.75 205 TRP A C 1
ATOM 1645 O O . TRP A 1 205 ? -23.174 0.831 10.699 1.00 97.75 205 TRP A O 1
ATOM 1655 N N . ARG A 1 206 ? -24.985 -0.325 11.351 1.00 96.25 206 ARG A N 1
ATOM 1656 C CA . ARG A 1 206 ? -25.256 0.483 12.548 1.00 96.25 206 ARG A CA 1
ATOM 1657 C C . ARG A 1 206 ? -24.159 0.449 13.617 1.00 96.25 206 ARG A C 1
ATOM 1659 O O . ARG A 1 206 ? -24.243 1.245 14.546 1.00 96.25 206 ARG A O 1
ATOM 1666 N N . TYR A 1 207 ? -23.203 -0.477 13.528 1.00 98.00 207 TYR A N 1
ATOM 1667 C CA . TYR A 1 207 ? -22.071 -0.620 14.444 1.00 98.00 207 TYR A CA 1
ATOM 1668 C C . TYR A 1 207 ? -20.794 -0.861 13.637 1.00 98.00 207 TYR A C 1
ATOM 1670 O O . TYR A 1 207 ? -20.677 -1.873 12.944 1.00 98.00 207 TYR A O 1
ATOM 1678 N N . VAL A 1 208 ? -19.836 0.056 13.739 1.00 97.75 208 VAL A N 1
ATOM 1679 C CA . VAL A 1 208 ? -18.562 0.011 13.015 1.00 97.75 208 VAL A CA 1
ATOM 1680 C C . VAL A 1 208 ? -17.466 -0.443 13.971 1.00 97.75 208 VAL A C 1
ATOM 1682 O O . VAL A 1 208 ? -17.315 0.123 15.048 1.00 97.75 208 VAL A O 1
ATOM 1685 N N . HIS A 1 209 ? -16.699 -1.459 13.584 1.00 98.19 209 HIS A N 1
ATOM 1686 C CA . HIS A 1 209 ? -15.560 -1.948 14.360 1.00 98.19 209 HIS A CA 1
ATOM 1687 C C . HIS A 1 209 ? -14.303 -1.871 13.502 1.00 98.19 209 HIS A C 1
ATOM 1689 O O . HIS A 1 209 ? -14.336 -2.299 12.347 1.00 98.19 209 HIS A O 1
ATOM 1695 N N . ILE A 1 210 ? -13.220 -1.321 14.047 1.00 97.50 210 ILE A N 1
ATOM 1696 C CA . ILE A 1 210 ? -11.951 -1.177 13.330 1.00 97.50 210 ILE A CA 1
ATOM 1697 C C . ILE A 1 210 ? -10.823 -1.665 14.222 1.00 97.50 210 ILE A C 1
ATOM 1699 O O . ILE A 1 210 ? -10.639 -1.161 15.326 1.00 97.50 210 ILE A O 1
ATOM 1703 N N . ASP A 1 211 ? -10.089 -2.650 13.724 1.00 96.62 211 ASP A N 1
ATOM 1704 C CA . ASP A 1 211 ? -8.877 -3.163 14.352 1.00 96.62 211 ASP A CA 1
ATOM 1705 C C . ASP A 1 211 ? -7.640 -2.456 13.781 1.00 96.62 211 ASP A C 1
ATOM 1707 O O . ASP A 1 211 ? -7.712 -1.859 12.703 1.00 96.62 211 ASP A O 1
ATOM 1711 N N . GLU A 1 212 ? -6.522 -2.521 14.499 1.00 95.75 212 GLU A N 1
ATOM 1712 C CA . GLU A 1 212 ? -5.245 -1.891 14.128 1.00 95.75 212 GLU A CA 1
ATOM 1713 C C . GLU A 1 212 ? -5.381 -0.398 13.760 1.00 95.75 212 GLU A C 1
ATOM 1715 O O . GLU A 1 212 ? -4.797 0.108 12.798 1.00 95.75 212 GLU A O 1
ATOM 1720 N N . TYR A 1 213 ? -6.182 0.341 14.533 1.00 96.19 213 TYR A N 1
ATOM 1721 C CA . TYR A 1 213 ? -6.560 1.721 14.216 1.00 96.19 213 TYR A CA 1
ATOM 1722 C C . TYR A 1 213 ? -5.368 2.691 14.143 1.00 96.19 213 TYR A C 1
ATOM 1724 O O . TYR A 1 213 ? -5.449 3.719 13.466 1.00 96.19 213 TYR A O 1
ATOM 1732 N N . GLN A 1 214 ? -4.246 2.365 14.798 1.00 92.81 214 GLN A N 1
ATOM 1733 C CA . GLN A 1 214 ? -3.002 3.136 14.703 1.00 92.81 214 GLN A CA 1
ATOM 1734 C C . GLN A 1 214 ? -2.422 3.181 13.282 1.00 92.81 214 GLN A C 1
ATOM 1736 O O . GLN A 1 214 ? -1.684 4.110 12.965 1.00 92.81 214 GLN A O 1
ATOM 1741 N N . ASP A 1 215 ? -2.752 2.195 12.441 1.00 94.44 215 ASP A N 1
ATOM 1742 C CA . ASP A 1 215 ? -2.213 2.054 11.089 1.00 94.44 215 ASP A CA 1
ATOM 1743 C C . ASP A 1 215 ? -3.141 2.652 10.015 1.00 94.44 215 ASP A C 1
ATOM 1745 O O . ASP A 1 215 ? -2.904 2.498 8.815 1.00 94.44 215 ASP A O 1
ATOM 1749 N N . THR A 1 216 ? -4.196 3.361 10.429 1.00 94.69 216 THR A N 1
ATOM 1750 C CA . THR A 1 216 ? -5.123 4.031 9.508 1.00 94.69 216 THR A CA 1
ATOM 1751 C C . THR A 1 216 ? -4.520 5.300 8.911 1.00 94.69 216 THR A C 1
ATOM 1753 O O . THR A 1 216 ? -3.894 6.097 9.610 1.00 94.69 216 THR A O 1
ATOM 1756 N N . ASN A 1 217 ? -4.738 5.523 7.613 1.00 92.75 217 ASN A N 1
ATOM 1757 C CA . ASN A 1 217 ? -4.423 6.791 6.949 1.00 92.75 217 ASN A CA 1
ATOM 1758 C C . ASN A 1 217 ? -5.605 7.782 6.998 1.00 92.75 217 ASN A C 1
ATOM 1760 O O . ASN A 1 217 ? -6.697 7.462 7.479 1.00 92.75 217 ASN A O 1
ATOM 1764 N N . ALA A 1 218 ? -5.397 8.997 6.480 1.00 92.31 218 ALA A N 1
ATOM 1765 C CA . ALA A 1 218 ? -6.394 10.071 6.505 1.00 92.31 2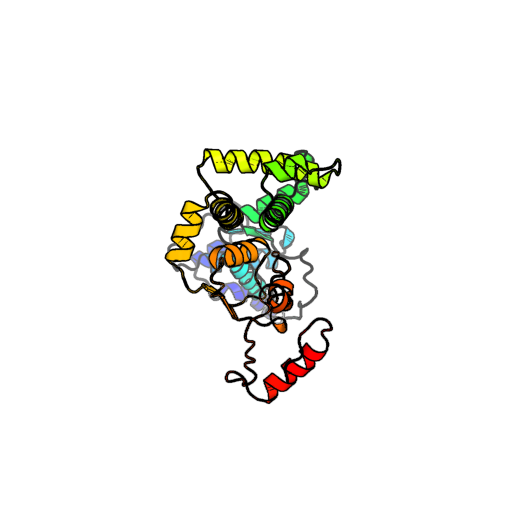18 ALA A CA 1
ATOM 1766 C C . ALA A 1 218 ? -7.711 9.706 5.789 1.00 92.31 218 ALA A C 1
ATOM 1768 O O . ALA A 1 218 ? -8.792 10.048 6.270 1.00 92.31 218 ALA A O 1
ATOM 1769 N N . ILE A 1 219 ? -7.646 8.981 4.666 1.00 95.00 219 ILE A N 1
ATOM 1770 C CA . ILE A 1 219 ? -8.852 8.528 3.960 1.00 95.00 219 ILE A CA 1
ATOM 1771 C C . ILE A 1 219 ? -9.618 7.495 4.780 1.00 95.00 219 ILE A C 1
ATOM 1773 O O . ILE A 1 219 ? -10.837 7.601 4.905 1.00 95.00 219 ILE A O 1
ATOM 1777 N N . GLN A 1 220 ? -8.931 6.489 5.317 1.00 96.19 220 GLN A N 1
ATOM 1778 C CA . GLN A 1 220 ? -9.570 5.423 6.091 1.00 96.19 220 GLN A CA 1
ATOM 1779 C C . GLN A 1 220 ? -10.252 5.981 7.343 1.00 96.19 220 GLN A C 1
ATOM 1781 O O . GLN A 1 220 ? -11.380 5.589 7.646 1.00 96.19 220 GLN A O 1
ATOM 1786 N N . TYR A 1 221 ? -9.608 6.943 8.007 1.00 95.88 221 TYR A N 1
ATOM 1787 C CA . TYR A 1 221 ? -10.197 7.721 9.094 1.00 95.88 221 TYR A CA 1
ATOM 1788 C C . TYR A 1 221 ? -11.465 8.475 8.651 1.00 95.88 221 TYR A C 1
ATOM 1790 O O . TYR A 1 221 ? -12.509 8.401 9.294 1.00 95.88 221 TYR A O 1
ATOM 1798 N N . GLU A 1 222 ? -11.432 9.175 7.516 1.00 96.44 222 GLU A N 1
ATOM 1799 C CA . GLU A 1 222 ? -12.610 9.915 7.051 1.00 96.44 222 GLU A CA 1
ATOM 1800 C C . GLU A 1 222 ? -13.764 8.990 6.635 1.00 96.44 222 GLU A C 1
ATOM 1802 O O . GLU A 1 222 ? -14.930 9.295 6.895 1.00 96.44 222 GLU A O 1
ATOM 1807 N N . ILE A 1 223 ? -13.458 7.838 6.031 1.00 98.00 223 ILE A N 1
ATOM 1808 C CA . ILE A 1 223 ? -14.451 6.808 5.709 1.00 98.00 223 ILE A CA 1
ATOM 1809 C C . ILE A 1 223 ? -15.092 6.273 6.993 1.00 98.00 223 ILE A C 1
ATOM 1811 O O . ILE A 1 223 ? -16.321 6.201 7.062 1.00 98.00 223 ILE A O 1
ATOM 1815 N N . SER A 1 224 ? -14.302 5.931 8.018 1.00 97.38 224 SER A N 1
ATOM 1816 C CA . SER A 1 224 ? -14.840 5.412 9.281 1.00 97.38 224 SER A CA 1
ATOM 1817 C C . SER A 1 224 ? -15.762 6.422 9.961 1.00 97.38 224 SER A C 1
ATOM 1819 O O . SER A 1 224 ? -16.866 6.064 10.379 1.00 97.38 224 SER A O 1
ATOM 1821 N N . ARG A 1 225 ? -15.364 7.699 9.984 1.00 96.56 225 ARG A N 1
ATOM 1822 C CA . ARG A 1 225 ? -16.157 8.803 10.532 1.00 96.56 225 ARG A CA 1
ATOM 1823 C C . ARG A 1 225 ? -17.480 8.982 9.785 1.00 96.56 225 ARG A C 1
ATOM 1825 O O . ARG A 1 225 ? -18.531 9.120 10.412 1.00 96.56 225 ARG A O 1
ATOM 1832 N N . LEU A 1 226 ? -17.452 8.943 8.450 1.00 97.62 226 LEU A N 1
ATOM 1833 C CA . LEU A 1 226 ? -18.658 9.040 7.621 1.00 97.62 226 LEU A CA 1
ATOM 1834 C C . LEU A 1 226 ? -19.587 7.839 7.808 1.00 97.62 226 LEU A C 1
ATOM 1836 O O . LEU A 1 226 ? -20.798 8.030 7.822 1.00 97.62 226 LEU A O 1
ATOM 1840 N N . LEU A 1 227 ? -19.058 6.625 7.968 1.00 97.88 227 LEU A N 1
ATOM 1841 C CA . LEU A 1 227 ? -19.868 5.425 8.204 1.00 97.88 227 LEU A CA 1
ATOM 1842 C C . LEU A 1 227 ? -20.466 5.381 9.615 1.00 97.88 227 LEU A C 1
ATOM 1844 O O . LEU A 1 227 ? -21.604 4.951 9.770 1.00 97.88 227 LEU A O 1
ATOM 1848 N N . ALA A 1 228 ? -19.746 5.864 10.631 1.00 96.75 228 ALA A N 1
ATOM 1849 C CA . ALA A 1 228 ? -20.270 5.969 11.993 1.00 96.75 228 ALA A CA 1
ATOM 1850 C C . ALA A 1 228 ? -21.445 6.963 12.088 1.00 96.75 228 ALA A C 1
ATOM 1852 O O . ALA A 1 228 ? -22.375 6.761 12.876 1.00 96.75 228 ALA A O 1
ATOM 1853 N N . GLY A 1 229 ? -21.408 8.021 11.268 1.00 94.44 229 GLY A N 1
ATOM 1854 C CA . GLY A 1 229 ? -22.478 9.011 11.154 1.00 94.44 229 GLY A CA 1
ATOM 1855 C C . GLY A 1 229 ? -22.846 9.661 12.491 1.00 94.44 229 GLY A C 1
ATOM 1856 O O . GLY A 1 229 ? -22.034 9.756 13.410 1.00 94.44 229 GLY A O 1
ATOM 1857 N N . GLU A 1 230 ? -24.098 10.101 12.615 1.00 91.75 230 GLU A N 1
ATOM 1858 C CA . GLU A 1 230 ? -24.597 10.763 13.832 1.00 91.75 230 GLU A CA 1
ATOM 1859 C C . GLU A 1 230 ? -24.785 9.804 15.012 1.00 91.75 230 GLU A C 1
ATOM 1861 O O . GLU A 1 230 ? -24.713 10.227 16.163 1.00 91.75 230 GLU A O 1
ATOM 1866 N N . ARG A 1 231 ? -24.984 8.505 14.740 1.00 93.12 231 ARG A N 1
ATOM 1867 C CA . ARG A 1 231 ? -25.148 7.480 15.782 1.00 93.12 231 ARG A CA 1
ATOM 1868 C C . ARG A 1 231 ? -23.862 7.267 16.579 1.00 93.12 231 ARG A C 1
ATOM 1870 O O . ARG A 1 231 ? -23.941 6.866 17.732 1.00 93.12 231 ARG A O 1
ATOM 1877 N N . LYS A 1 232 ? -22.696 7.498 15.958 1.00 94.75 232 LYS A N 1
ATOM 1878 C CA . LYS A 1 232 ? -21.363 7.355 16.574 1.00 94.75 232 LYS A CA 1
ATOM 1879 C C . LYS A 1 232 ? -21.119 5.982 17.223 1.00 94.75 232 LYS A C 1
ATOM 1881 O O . LYS A 1 232 ? -20.304 5.852 18.129 1.00 94.75 232 LYS A O 1
ATOM 1886 N N . ASN A 1 233 ? -21.786 4.941 16.725 1.00 96.12 233 ASN A N 1
ATOM 1887 C CA . ASN A 1 233 ? -21.581 3.558 17.151 1.00 96.12 233 ASN A CA 1
ATOM 1888 C C . ASN A 1 233 ? -20.312 2.993 16.499 1.00 96.12 233 ASN A C 1
ATOM 1890 O O . ASN A 1 233 ? -20.381 2.161 15.592 1.00 96.12 233 ASN A O 1
ATOM 1894 N N . ILE A 1 234 ? -19.156 3.484 16.929 1.00 97.88 234 ILE A N 1
ATOM 1895 C CA . ILE A 1 234 ? -17.851 3.065 16.433 1.00 97.88 234 ILE A CA 1
ATOM 1896 C C . ILE A 1 234 ? -16.992 2.547 17.588 1.00 97.88 234 ILE A C 1
ATOM 1898 O O . ILE A 1 234 ? -16.877 3.180 18.634 1.00 97.88 234 ILE A O 1
ATOM 1902 N N . CYS A 1 235 ? -16.397 1.377 17.395 1.00 98.19 235 CYS A N 1
ATOM 1903 C CA . CYS A 1 235 ? -15.443 0.762 18.303 1.00 98.19 235 CYS A CA 1
ATOM 1904 C C . CYS A 1 235 ? -14.115 0.613 17.563 1.00 98.19 235 CYS A C 1
ATOM 1906 O O . CYS A 1 235 ? -14.056 -0.033 16.517 1.00 98.19 235 CYS A O 1
ATOM 1908 N N . VAL A 1 236 ? -13.054 1.219 18.090 1.00 97.44 236 VAL A N 1
ATOM 1909 C CA . VAL A 1 236 ? -11.710 1.099 17.522 1.00 97.44 236 VAL A CA 1
ATOM 1910 C C . VAL A 1 236 ? -10.790 0.396 18.508 1.00 97.44 236 VAL A C 1
ATOM 1912 O O . VAL A 1 236 ? -10.855 0.638 19.714 1.00 97.44 236 VAL A O 1
ATOM 1915 N N . VAL A 1 237 ? -9.937 -0.476 17.991 1.00 96.94 237 VAL A N 1
ATOM 1916 C CA . VAL A 1 237 ? -8.892 -1.176 18.737 1.00 96.94 237 VAL A CA 1
ATOM 1917 C C . VAL A 1 237 ? -7.560 -0.814 18.100 1.00 96.94 237 VAL A C 1
ATOM 1919 O O . VAL A 1 237 ? -7.451 -0.740 16.879 1.00 96.94 237 VAL A O 1
ATOM 1922 N N . GLY A 1 238 ? -6.550 -0.536 18.918 1.00 93.69 238 GLY A N 1
ATOM 1923 C CA . GLY A 1 238 ? -5.224 -0.234 18.406 1.00 93.69 238 GLY A CA 1
ATOM 1924 C C . GLY A 1 238 ? -4.186 0.003 19.491 1.00 93.69 238 GLY A C 1
ATOM 1925 O O . GLY A 1 238 ? -4.497 0.201 20.671 1.00 93.69 238 GLY A O 1
ATOM 1926 N N . ASP A 1 239 ? -2.930 0.003 19.067 1.00 91.12 239 ASP A N 1
ATOM 1927 C CA . ASP A 1 239 ? -1.766 0.220 19.911 1.00 91.12 239 ASP A CA 1
ATOM 1928 C C . ASP A 1 239 ? -0.779 1.178 19.240 1.00 91.12 239 ASP A C 1
ATOM 1930 O O . ASP A 1 239 ? -0.118 0.828 18.268 1.00 91.12 239 ASP A O 1
ATOM 1934 N N . VAL A 1 240 ? -0.637 2.389 19.790 1.00 85.62 240 VAL A N 1
ATOM 1935 C CA . VAL A 1 240 ? 0.310 3.399 19.284 1.00 85.62 240 VAL A CA 1
ATOM 1936 C C . VAL A 1 240 ? 1.743 2.861 19.240 1.00 85.62 240 VAL A C 1
ATOM 1938 O O . VAL A 1 240 ? 2.488 3.196 18.321 1.00 85.62 240 VAL A O 1
ATOM 1941 N N . ASP A 1 241 ? 2.116 1.993 20.185 1.00 88.00 241 ASP A N 1
ATOM 1942 C CA . ASP A 1 241 ? 3.460 1.417 20.263 1.00 88.00 241 ASP A CA 1
ATOM 1943 C C . ASP A 1 241 ? 3.742 0.408 19.124 1.00 88.00 241 ASP A C 1
ATOM 1945 O O . ASP A 1 241 ? 4.889 0.008 18.925 1.00 88.00 241 ASP A O 1
ATOM 1949 N N . GLN A 1 242 ? 2.716 0.024 18.351 1.00 88.38 242 GLN A N 1
ATOM 1950 C CA . GLN A 1 242 ? 2.794 -0.912 17.221 1.00 88.38 242 GLN A CA 1
ATOM 1951 C C . GLN A 1 242 ? 2.616 -0.246 15.847 1.00 88.38 242 GLN A C 1
ATOM 1953 O O . GLN A 1 242 ? 2.643 -0.933 14.829 1.00 88.38 242 GLN A O 1
ATOM 1958 N N . SER A 1 243 ? 2.500 1.085 15.784 1.00 90.25 243 SER A N 1
ATOM 1959 C CA . SER A 1 243 ? 2.388 1.812 14.513 1.00 90.25 243 SER A CA 1
ATOM 1960 C C . SER A 1 243 ? 3.697 1.753 13.712 1.00 90.25 243 SER A C 1
ATOM 1962 O O . SER A 1 243 ? 4.638 2.504 13.984 1.00 90.25 243 SER A O 1
ATOM 1964 N N . ILE A 1 244 ? 3.742 0.921 12.668 1.00 91.00 244 ILE A N 1
ATOM 1965 C CA . ILE A 1 244 ? 4.936 0.708 11.822 1.00 91.00 244 ILE A CA 1
ATOM 1966 C C . ILE A 1 244 ? 4.732 1.071 10.342 1.00 91.00 244 ILE A C 1
ATOM 1968 O O . ILE A 1 244 ? 5.665 0.954 9.540 1.00 91.00 244 ILE A O 1
ATOM 1972 N N . TYR A 1 245 ? 3.537 1.535 9.961 1.00 90.31 245 TYR A N 1
ATOM 1973 C CA . TYR A 1 245 ? 3.179 1.826 8.566 1.00 90.31 245 TYR A CA 1
ATOM 1974 C C . TYR A 1 245 ? 3.153 3.316 8.203 1.00 90.31 245 TYR A C 1
ATOM 1976 O O . TYR A 1 245 ? 2.606 3.685 7.166 1.00 90.31 245 TYR A O 1
ATOM 1984 N N . SER A 1 246 ? 3.798 4.190 8.981 1.00 88.50 246 SER A N 1
ATOM 1985 C CA . SER A 1 246 ? 3.838 5.639 8.695 1.00 88.50 246 SER A CA 1
ATOM 1986 C C . SER A 1 246 ? 4.422 5.982 7.315 1.00 88.50 246 SER A C 1
ATOM 1988 O O . SER A 1 246 ? 4.022 6.954 6.679 1.00 88.50 246 SER A O 1
ATOM 1990 N N . TRP A 1 247 ? 5.319 5.143 6.790 1.00 84.06 247 TRP A N 1
ATOM 1991 C CA . TRP A 1 247 ? 5.865 5.256 5.431 1.00 84.06 247 TRP A CA 1
ATOM 1992 C C . TRP A 1 247 ? 4.842 4.962 4.313 1.00 84.06 247 TRP A C 1
ATOM 1994 O O . TRP A 1 247 ? 5.140 5.226 3.148 1.00 84.06 247 TRP A O 1
ATOM 2004 N N . ARG A 1 248 ? 3.662 4.430 4.659 1.00 82.19 248 ARG A N 1
ATOM 2005 C CA . ARG A 1 248 ? 2.472 4.237 3.805 1.00 82.19 248 ARG A CA 1
ATOM 2006 C C . ARG A 1 248 ? 1.312 5.166 4.204 1.00 82.19 248 ARG A C 1
ATOM 2008 O O . ARG A 1 248 ? 0.153 4.792 4.090 1.00 82.19 248 ARG A O 1
ATOM 2015 N N . GLY A 1 249 ? 1.619 6.310 4.814 1.00 85.94 249 GLY A N 1
ATOM 2016 C CA . GLY A 1 249 ? 0.607 7.310 5.159 1.00 85.94 249 GLY A CA 1
ATOM 2017 C C . GLY A 1 249 ? -0.233 7.007 6.404 1.00 85.94 249 GLY A C 1
ATOM 2018 O O . GLY A 1 249 ? -1.134 7.789 6.705 1.00 85.94 249 GLY 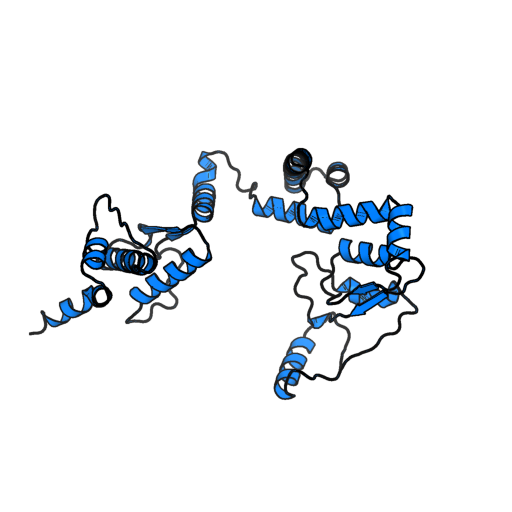A O 1
ATOM 2019 N N . ALA A 1 250 ? 0.049 5.930 7.148 1.00 90.88 250 ALA A N 1
ATOM 2020 C CA . ALA A 1 250 ? -0.598 5.694 8.437 1.00 90.88 250 ALA A CA 1
ATOM 2021 C C . ALA A 1 250 ? -0.297 6.825 9.429 1.00 90.88 250 ALA A C 1
ATOM 2023 O O . ALA A 1 250 ? 0.849 7.275 9.552 1.00 90.88 250 ALA A O 1
ATOM 2024 N N . ASP A 1 251 ? -1.320 7.247 10.166 1.00 91.50 251 ASP A N 1
ATOM 2025 C CA . ASP A 1 251 ? -1.219 8.308 11.152 1.00 91.50 251 ASP A CA 1
ATOM 2026 C C . ASP A 1 251 ? -1.706 7.838 12.526 1.00 91.50 251 ASP A C 1
ATOM 2028 O O . ASP A 1 251 ? -2.893 7.896 12.851 1.00 91.50 251 ASP A O 1
ATOM 2032 N N . PHE A 1 252 ? -0.762 7.447 13.388 1.00 89.81 252 PHE A N 1
ATOM 2033 C CA . PHE A 1 252 ? -1.049 7.044 14.770 1.00 89.81 252 PHE A CA 1
ATOM 2034 C C . PHE A 1 252 ? -1.783 8.131 15.576 1.00 89.81 252 PHE A C 1
ATOM 2036 O O . PHE A 1 252 ? -2.407 7.833 16.601 1.00 89.81 252 PHE A O 1
ATOM 2043 N N . ARG A 1 253 ? -1.736 9.399 15.132 1.00 91.06 253 ARG A N 1
ATOM 2044 C CA . ARG A 1 253 ? -2.484 10.493 15.759 1.00 91.06 253 ARG A CA 1
ATOM 2045 C C . ARG A 1 253 ? -3.993 10.292 15.634 1.00 91.06 253 ARG A C 1
ATOM 2047 O O . ARG A 1 253 ? -4.700 10.803 16.494 1.00 91.06 253 ARG A O 1
ATOM 2054 N N . ASN A 1 254 ? -4.483 9.517 14.664 1.00 92.50 254 ASN A N 1
ATOM 2055 C CA . ASN A 1 254 ? -5.895 9.131 14.571 1.00 92.50 254 ASN A CA 1
ATOM 2056 C C . ASN A 1 254 ? -6.351 8.401 15.842 1.00 92.50 254 ASN A C 1
ATOM 2058 O O . ASN A 1 254 ? -7.401 8.712 16.399 1.00 92.50 254 ASN A O 1
ATOM 2062 N N . LEU A 1 255 ? -5.528 7.478 16.352 1.00 90.94 255 LEU A N 1
ATOM 2063 C CA . LEU A 1 255 ? -5.807 6.769 17.601 1.00 90.94 255 LEU A CA 1
ATOM 2064 C C . LEU A 1 255 ? -5.677 7.692 18.822 1.00 90.94 255 LEU A C 1
ATOM 2066 O O . LEU A 1 255 ? -6.508 7.644 19.726 1.00 90.94 255 LEU A O 1
ATOM 2070 N N . LEU A 1 256 ? -4.660 8.561 18.855 1.00 87.25 256 LEU A N 1
ATOM 2071 C CA . LEU A 1 256 ? -4.467 9.500 19.969 1.00 87.25 256 LEU A CA 1
ATOM 2072 C C . LEU A 1 256 ? -5.566 10.565 20.066 1.00 87.25 256 LEU A C 1
ATOM 2074 O O . LEU A 1 256 ? -5.912 10.980 21.170 1.00 87.25 256 LEU A O 1
ATOM 2078 N N . ASN A 1 257 ? -6.095 11.017 18.930 1.00 89.88 257 ASN A N 1
ATOM 2079 C CA . ASN A 1 257 ? -7.121 12.053 18.858 1.00 89.88 257 ASN A CA 1
ATOM 2080 C C . ASN A 1 257 ? -8.548 11.495 18.930 1.00 89.88 257 ASN A C 1
ATOM 2082 O O . ASN A 1 257 ? -9.483 12.288 18.929 1.00 89.88 257 ASN A O 1
ATOM 2086 N N . PHE A 1 258 ? -8.736 10.178 19.062 1.00 93.12 258 PHE A N 1
ATOM 2087 C CA . PHE A 1 258 ? -10.069 9.574 19.085 1.00 93.12 258 PHE A CA 1
ATOM 2088 C C . PHE A 1 258 ? -10.985 10.183 20.163 1.00 93.12 258 PHE A C 1
ATOM 2090 O O . PHE A 1 258 ? -12.152 10.445 19.900 1.00 93.12 258 PHE A O 1
ATOM 2097 N N . GLU A 1 259 ? -10.450 10.505 21.345 1.00 89.19 259 GLU A N 1
ATOM 2098 C CA . GLU A 1 259 ? -11.196 11.178 22.428 1.00 89.19 259 GLU A CA 1
ATOM 2099 C C . GLU A 1 259 ? -11.567 12.633 22.105 1.00 89.19 259 GLU A C 1
ATOM 2101 O O . GLU A 1 259 ? -12.518 13.167 22.665 1.00 89.19 259 GLU A O 1
ATOM 2106 N N . LYS A 1 260 ? -10.836 13.297 21.202 1.00 90.62 260 LYS A N 1
ATOM 2107 C CA . LYS A 1 260 ? -11.197 14.644 20.732 1.00 90.62 260 LYS A CA 1
ATOM 2108 C C . LYS A 1 260 ? -12.355 14.580 19.742 1.00 90.62 260 LYS A C 1
ATOM 2110 O O . LYS A 1 260 ? -13.231 15.438 19.776 1.00 90.62 260 LYS A O 1
ATOM 2115 N N . ASP A 1 261 ? -12.358 13.557 18.891 1.00 92.12 261 ASP A N 1
ATOM 2116 C CA . ASP A 1 261 ? -13.389 13.353 17.871 1.00 92.12 261 ASP A CA 1
ATOM 2117 C C . ASP A 1 261 ? -14.683 12.777 18.472 1.00 92.12 261 ASP A C 1
ATOM 2119 O O . ASP A 1 261 ? -15.792 13.101 18.034 1.00 92.12 261 ASP A O 1
ATOM 2123 N N . TYR A 1 262 ? -14.540 11.961 19.520 1.00 95.00 262 TYR A N 1
ATOM 2124 C CA . TYR A 1 262 ? -15.618 11.326 20.273 1.00 95.00 262 TYR A CA 1
ATOM 2125 C C . TYR A 1 262 ? -15.452 11.610 21.781 1.00 95.00 262 TYR A C 1
ATOM 2127 O O . TYR A 1 262 ? -14.973 10.743 22.512 1.00 95.00 262 TYR A O 1
ATOM 2135 N N . PRO A 1 263 ? -15.867 12.796 22.273 1.00 93.12 263 PRO A N 1
ATOM 2136 C CA . PRO A 1 263 ? -15.693 13.189 23.680 1.00 93.12 263 PRO A CA 1
ATOM 2137 C C . PRO A 1 263 ? -16.365 12.253 24.693 1.00 93.12 263 PRO A C 1
ATOM 2139 O O . PRO A 1 263 ? -15.888 12.111 25.814 1.00 93.12 263 PRO A O 1
ATOM 2142 N N . ASP A 1 264 ? -17.446 11.582 24.284 1.00 93.06 264 ASP A N 1
ATOM 2143 C CA . ASP A 1 264 ? -18.190 10.625 25.113 1.00 93.06 264 ASP A CA 1
ATOM 2144 C C . ASP A 1 264 ? -17.634 9.187 25.017 1.00 93.06 264 ASP A C 1
ATOM 2146 O O . ASP A 1 264 ? -18.264 8.233 25.483 1.00 93.06 264 ASP A O 1
ATOM 2150 N N . ALA A 1 265 ? -16.483 8.989 24.362 1.00 95.44 265 ALA A N 1
ATOM 2151 C CA . ALA A 1 265 ? -15.908 7.666 24.158 1.00 95.44 265 ALA A CA 1
ATOM 2152 C C . ALA A 1 265 ? -15.506 7.012 25.485 1.00 95.44 265 ALA A C 1
ATOM 2154 O O . ALA A 1 265 ? -14.725 7.544 26.273 1.00 95.44 265 ALA A O 1
ATOM 2155 N N . LYS A 1 266 ? -15.981 5.782 25.703 1.00 95.81 266 LYS A N 1
ATOM 2156 C CA . LYS A 1 266 ? -15.507 4.945 26.804 1.00 95.81 266 LYS A CA 1
ATOM 2157 C C . LYS A 1 266 ? -14.167 4.308 26.436 1.00 95.81 266 LYS A C 1
ATOM 2159 O O . LYS A 1 266 ? -14.098 3.520 25.497 1.00 95.81 266 LYS A O 1
ATOM 2164 N N . ILE A 1 267 ? -13.134 4.580 27.229 1.00 92.31 267 ILE A N 1
ATOM 2165 C CA . ILE A 1 267 ? -11.802 3.989 27.057 1.00 92.31 267 ILE A CA 1
ATOM 2166 C C . ILE A 1 267 ? -11.653 2.744 27.935 1.00 92.31 267 ILE A C 1
ATOM 2168 O O . ILE A 1 267 ? -11.974 2.759 29.124 1.00 92.31 267 ILE A O 1
ATOM 2172 N N . VAL A 1 268 ? -11.159 1.656 27.342 1.00 92.81 268 VAL A N 1
ATOM 2173 C CA . VAL A 1 268 ? -10.854 0.397 28.034 1.00 92.81 268 VAL A CA 1
ATOM 2174 C C . VAL A 1 268 ? -9.413 0.009 27.721 1.00 92.81 268 VAL A C 1
ATOM 2176 O O . VAL A 1 268 ? -9.050 -0.135 26.556 1.00 92.81 268 VAL A O 1
ATOM 2179 N N . LEU A 1 269 ? -8.593 -0.166 28.759 1.00 90.19 269 LEU A N 1
ATOM 2180 C CA . LEU A 1 269 ? -7.199 -0.595 28.633 1.00 90.19 269 LEU A CA 1
ATOM 2181 C C . LEU A 1 269 ? -7.089 -2.104 28.876 1.00 90.19 269 LEU A C 1
ATOM 2183 O O . LEU A 1 269 ? -7.584 -2.622 29.877 1.00 90.19 269 LEU A O 1
ATOM 2187 N N . LEU A 1 270 ? -6.433 -2.813 27.956 1.00 90.50 270 LEU A N 1
ATOM 2188 C CA . LEU A 1 270 ? -6.160 -4.247 28.062 1.00 90.50 270 LEU A CA 1
ATOM 2189 C C . LEU A 1 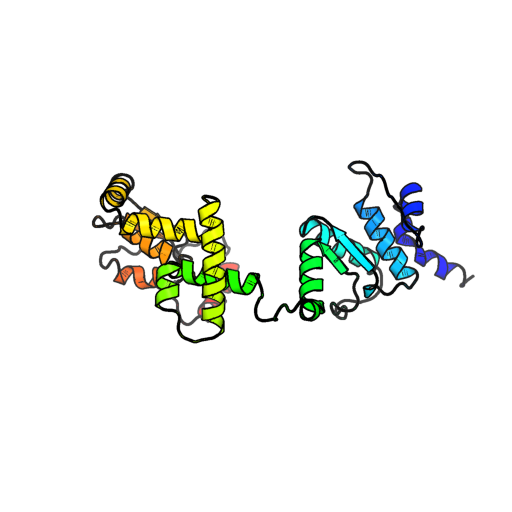270 ? -4.691 -4.463 28.454 1.00 90.50 270 LEU A C 1
ATOM 2191 O O . LEU A 1 270 ? -3.832 -4.639 27.598 1.00 90.50 270 LEU A O 1
ATOM 2195 N N . GLU A 1 271 ? -4.395 -4.431 29.753 1.00 82.88 271 GLU A N 1
ATOM 2196 C CA . GLU A 1 271 ? -3.010 -4.494 30.267 1.00 82.88 271 GLU A CA 1
ATOM 2197 C C . GLU A 1 271 ? -2.499 -5.932 30.462 1.00 82.88 271 GLU A C 1
ATOM 2199 O O . GLU A 1 271 ? -1.297 -6.198 30.509 1.00 82.88 271 GLU A O 1
ATOM 2204 N N . LYS A 1 272 ? -3.408 -6.907 30.567 1.00 87.25 272 LYS A N 1
ATOM 2205 C CA . LYS A 1 272 ? -3.022 -8.296 30.817 1.00 87.25 272 LYS A CA 1
ATOM 2206 C C . LYS A 1 272 ? -2.556 -8.975 29.532 1.00 87.25 272 LYS A C 1
ATOM 2208 O O . LYS A 1 272 ? -3.347 -9.237 28.628 1.00 87.25 272 LYS A O 1
ATOM 2213 N N . ASN A 1 273 ? -1.275 -9.332 29.490 1.00 87.62 273 ASN A N 1
ATOM 2214 C CA . ASN A 1 273 ? -0.705 -10.112 28.400 1.00 87.62 273 ASN A CA 1
ATOM 2215 C C . ASN A 1 273 ? -0.971 -11.620 28.574 1.00 87.62 273 ASN A C 1
ATOM 2217 O O . ASN A 1 273 ? -0.779 -12.175 29.655 1.00 87.62 273 ASN A O 1
ATOM 2221 N N . TYR A 1 274 ? -1.368 -12.280 27.484 1.00 90.44 274 TYR A N 1
ATOM 2222 C CA . TYR A 1 274 ? -1.642 -13.723 27.440 1.00 90.44 274 TYR A CA 1
ATOM 2223 C C . TYR A 1 274 ? -0.730 -14.495 26.469 1.00 90.44 274 TYR A C 1
ATOM 2225 O O . TYR A 1 274 ? -0.887 -15.702 26.316 1.00 90.44 274 TYR A O 1
ATOM 2233 N N . ARG A 1 275 ? 0.195 -13.813 25.779 1.00 92.62 275 ARG A N 1
ATOM 2234 C CA . ARG A 1 275 ? 0.994 -14.380 24.675 1.00 92.62 275 ARG A CA 1
ATOM 2235 C C . ARG A 1 275 ? 2.439 -14.677 25.075 1.00 92.62 275 ARG A C 1
ATOM 2237 O O . ARG A 1 275 ? 3.009 -15.658 24.610 1.00 92.62 275 ARG A O 1
ATOM 2244 N N . SER A 1 276 ? 3.027 -13.828 25.910 1.00 94.38 276 SER A N 1
ATOM 2245 C CA . SER A 1 276 ? 4.460 -13.796 26.195 1.00 94.38 276 SER A CA 1
ATOM 2246 C C . SER A 1 276 ? 4.739 -13.985 27.684 1.00 94.38 276 SER A C 1
ATOM 2248 O O . SER A 1 276 ? 3.918 -13.667 28.543 1.00 94.38 276 SER A O 1
ATOM 2250 N N . THR A 1 277 ? 5.929 -14.491 28.008 1.00 94.06 277 THR A N 1
ATOM 2251 C CA . THR A 1 277 ? 6.386 -14.624 29.398 1.00 94.06 277 THR A CA 1
ATOM 2252 C C . THR A 1 277 ? 6.746 -13.263 29.997 1.00 94.06 277 THR A C 1
ATOM 2254 O O . THR A 1 277 ? 7.036 -12.304 29.277 1.00 94.06 277 THR A O 1
ATOM 2257 N N . LYS A 1 278 ? 6.804 -13.188 31.334 1.00 92.19 278 LYS A N 1
ATOM 2258 C CA . LYS A 1 278 ? 7.192 -11.964 32.061 1.00 92.19 278 LYS A CA 1
ATOM 2259 C C . LYS A 1 278 ? 8.544 -11.404 31.602 1.00 92.19 278 LYS A C 1
ATOM 2261 O O . LYS A 1 278 ? 8.687 -10.194 31.491 1.00 92.19 278 LYS A O 1
ATOM 2266 N N . THR A 1 279 ? 9.509 -12.271 31.288 1.00 94.94 279 THR A N 1
ATOM 2267 C CA . THR A 1 279 ? 10.846 -11.866 30.826 1.00 94.94 279 THR A CA 1
ATOM 2268 C C . THR A 1 279 ? 10.803 -11.149 29.477 1.00 94.94 279 THR A C 1
ATOM 2270 O O . THR A 1 279 ? 11.441 -10.113 29.319 1.00 94.94 279 THR A O 1
ATOM 2273 N N . ILE A 1 280 ? 10.027 -11.662 28.514 1.00 93.81 280 ILE A N 1
ATOM 2274 C CA . ILE A 1 280 ? 9.880 -11.033 27.191 1.00 93.81 280 ILE A CA 1
ATOM 2275 C C . ILE A 1 280 ? 9.168 -9.682 27.323 1.00 93.81 280 ILE A C 1
ATOM 2277 O O . ILE A 1 280 ? 9.565 -8.713 26.681 1.00 93.81 280 ILE A O 1
ATOM 2281 N N . LEU A 1 281 ? 8.142 -9.607 28.175 1.00 89.62 281 LEU A N 1
ATOM 2282 C CA . LEU A 1 281 ? 7.394 -8.370 28.406 1.00 89.62 281 LEU A CA 1
ATOM 2283 C C . LEU A 1 281 ? 8.246 -7.293 29.066 1.00 89.62 281 LEU A C 1
ATOM 2285 O O . LEU A 1 281 ? 8.195 -6.149 28.632 1.00 89.62 281 LEU A O 1
ATOM 2289 N N . ALA A 1 282 ? 9.064 -7.655 30.057 1.00 89.69 282 ALA A N 1
ATOM 2290 C CA . ALA A 1 282 ? 9.990 -6.718 30.683 1.00 89.69 282 ALA A CA 1
ATOM 2291 C C . ALA A 1 282 ? 10.944 -6.108 29.644 1.00 89.69 282 ALA A C 1
ATOM 2293 O O . ALA A 1 282 ? 11.045 -4.889 29.546 1.00 89.69 282 ALA A O 1
ATOM 2294 N N . ALA A 1 283 ? 11.546 -6.946 28.792 1.00 92.75 283 ALA A N 1
ATOM 2295 C CA . ALA A 1 283 ? 12.427 -6.474 27.727 1.00 92.75 283 ALA A CA 1
ATOM 2296 C C . ALA A 1 283 ? 11.705 -5.545 26.731 1.00 92.75 283 ALA A C 1
ATOM 2298 O O . ALA A 1 283 ? 12.232 -4.490 26.386 1.00 92.75 283 ALA A O 1
ATOM 2299 N N . ALA A 1 284 ? 10.493 -5.900 26.292 1.00 90.62 284 ALA A N 1
ATOM 2300 C CA . ALA A 1 284 ? 9.707 -5.059 25.387 1.00 90.62 284 ALA A CA 1
ATOM 2301 C C . ALA A 1 284 ? 9.340 -3.707 26.028 1.00 90.62 284 ALA A C 1
ATOM 2303 O O . ALA A 1 284 ? 9.499 -2.660 25.399 1.00 90.62 284 ALA A O 1
ATOM 2304 N N . ASN A 1 285 ? 8.913 -3.726 27.294 1.00 87.69 285 ASN A N 1
ATOM 2305 C CA . ASN A 1 285 ? 8.541 -2.533 28.049 1.00 87.69 285 ASN A CA 1
ATOM 2306 C C . ASN A 1 285 ? 9.734 -1.598 28.274 1.00 87.69 285 ASN A C 1
ATOM 2308 O O . ASN A 1 285 ? 9.585 -0.382 28.178 1.00 87.69 285 ASN A O 1
ATOM 2312 N N . ASP A 1 286 ? 10.923 -2.133 28.539 1.00 91.06 286 ASP A N 1
ATOM 2313 C CA . ASP A 1 286 ? 12.112 -1.307 28.759 1.00 91.06 286 ASP A CA 1
ATOM 2314 C C . ASP A 1 286 ? 12.617 -0.645 27.471 1.00 91.06 286 ASP A C 1
ATOM 2316 O O . ASP A 1 286 ? 13.085 0.497 27.507 1.00 91.06 286 ASP A O 1
ATOM 2320 N N . VAL A 1 287 ? 12.438 -1.304 26.321 1.00 91.50 287 VAL A N 1
ATOM 2321 C CA . VAL A 1 287 ? 12.717 -0.707 25.007 1.00 91.50 287 VAL A CA 1
ATOM 2322 C C . VAL A 1 287 ? 11.705 0.394 24.682 1.00 91.50 287 VAL A C 1
ATOM 2324 O O . VAL A 1 287 ? 12.099 1.500 24.313 1.00 91.50 287 VAL A O 1
ATOM 2327 N N . ILE A 1 288 ? 10.402 0.135 24.843 1.00 88.06 288 ILE A N 1
ATOM 2328 C CA . ILE A 1 288 ? 9.361 1.074 24.396 1.00 88.06 288 ILE A CA 1
ATOM 2329 C C . ILE A 1 288 ? 9.260 2.339 25.265 1.00 88.06 288 ILE A C 1
ATOM 2331 O O . ILE A 1 288 ? 8.836 3.391 24.787 1.00 88.06 288 ILE A O 1
ATOM 2335 N N . LYS A 1 289 ? 9.718 2.292 26.525 1.00 87.12 289 LYS A N 1
ATOM 2336 C CA . LYS A 1 289 ? 9.814 3.465 27.421 1.00 87.12 289 LYS A CA 1
ATOM 2337 C C . LYS A 1 289 ? 10.708 4.585 26.881 1.00 87.12 289 LYS A C 1
ATOM 2339 O O . LYS A 1 289 ? 10.577 5.718 27.325 1.00 87.12 289 LYS A O 1
ATOM 2344 N N . GLN A 1 290 ? 11.591 4.298 25.924 1.00 88.62 290 GLN A N 1
ATOM 2345 C CA . GLN A 1 290 ? 12.462 5.312 25.323 1.00 88.62 290 GLN A CA 1
ATOM 2346 C C . GLN A 1 290 ? 11.718 6.247 24.344 1.00 88.62 290 GLN A C 1
ATOM 2348 O O . GLN A 1 290 ? 12.241 7.304 23.982 1.00 88.62 290 GLN A O 1
ATOM 2353 N N . ASN A 1 291 ? 10.497 5.896 23.913 1.00 85.81 291 ASN A N 1
ATOM 2354 C CA . ASN A 1 291 ? 9.701 6.709 22.990 1.00 85.81 291 ASN A CA 1
ATOM 2355 C C . ASN A 1 291 ? 8.988 7.870 23.704 1.00 85.81 291 ASN A C 1
ATOM 2357 O O . ASN A 1 291 ? 8.339 7.680 24.728 1.00 85.81 291 ASN A O 1
ATOM 2361 N N . LYS A 1 292 ? 9.046 9.076 23.116 1.00 81.31 292 LYS A N 1
ATOM 2362 C CA . LYS A 1 292 ? 8.498 10.312 23.717 1.00 81.31 292 LYS A CA 1
ATOM 2363 C C . LYS A 1 292 ? 7.012 10.573 23.438 1.00 81.31 292 LYS A C 1
ATOM 2365 O O . LYS A 1 292 ? 6.370 11.274 24.207 1.00 81.31 292 LYS A O 1
ATOM 2370 N N . LEU A 1 293 ? 6.477 10.076 22.322 1.00 76.31 293 LEU A N 1
ATOM 2371 C CA . LEU A 1 293 ? 5.102 10.343 21.875 1.00 76.31 293 LEU A CA 1
ATOM 2372 C C . LEU A 1 293 ? 4.250 9.076 21.999 1.00 76.31 293 LEU A C 1
ATOM 2374 O O . LEU A 1 293 ? 3.980 8.409 21.004 1.00 76.31 293 LEU A O 1
ATOM 2378 N N . ARG A 1 294 ? 3.846 8.738 23.228 1.00 76.31 294 ARG A N 1
ATOM 2379 C CA . ARG A 1 294 ? 2.983 7.587 23.531 1.00 76.31 294 ARG A CA 1
ATOM 2380 C C . ARG A 1 294 ? 2.012 7.905 24.666 1.00 76.31 294 ARG A C 1
ATOM 2382 O O . ARG A 1 294 ? 2.241 8.836 25.433 1.00 76.31 294 ARG A O 1
ATOM 2389 N N . LYS A 1 295 ? 0.945 7.113 24.786 1.00 70.12 295 LYS A N 1
ATOM 2390 C CA . LYS A 1 295 ? 0.165 7.033 26.029 1.00 70.12 295 LYS A CA 1
ATOM 2391 C C . LYS A 1 295 ? 0.841 6.019 26.945 1.00 70.12 295 LYS A C 1
ATOM 2393 O O . LYS A 1 295 ? 1.165 4.925 26.485 1.00 70.12 295 LYS A O 1
ATOM 2398 N N . GLU A 1 296 ? 1.068 6.380 28.205 1.00 66.94 296 GLU A N 1
ATOM 2399 C CA . GLU A 1 296 ? 1.598 5.430 29.184 1.00 66.94 296 GLU A CA 1
ATOM 2400 C C . GLU A 1 296 ? 0.615 4.272 29.381 1.00 66.94 296 GLU A C 1
ATOM 2402 O O . GLU A 1 296 ? -0.599 4.460 29.477 1.00 66.94 296 GLU A O 1
ATOM 2407 N N . LYS A 1 297 ? 1.173 3.064 29.394 1.00 64.44 297 LYS A N 1
ATOM 2408 C CA . LYS A 1 297 ? 0.508 1.802 29.712 1.00 64.44 297 LYS A CA 1
ATOM 2409 C C . LYS A 1 297 ? 1.397 1.128 30.758 1.00 64.44 297 LYS A C 1
ATOM 2411 O O . LYS A 1 297 ? 2.617 1.134 30.564 1.00 64.44 297 LYS A O 1
ATOM 2416 N N . ASN A 1 298 ? 0.814 0.647 31.857 1.00 49.47 298 ASN A N 1
ATOM 2417 C CA . ASN A 1 298 ? 1.565 0.074 32.983 1.00 49.47 298 ASN A CA 1
ATOM 2418 C C . ASN A 1 298 ? 2.316 -1.210 32.607 1.00 49.47 298 ASN A C 1
ATOM 2420 O O . ASN A 1 298 ? 1.744 -2.043 31.866 1.00 49.47 298 ASN A O 1
#

Sequence (298 aa):
MFFCYAIINQMEYLKDLNEAQKTAVLHTDGPLLIIAGAGAGKTKTITCRIAHLIKQGVPPERILAVTFTNKAAKEMRERVAGLLCRKVIYAPFFSDSHAPLVSTFHSLGVQMLRESGHALGIKKQFEPRRMRNAISRYKEEGLTYARFAEQVGNEYFPRMVEKVWREYDAILKSQHALDFDDLLLQTLLLLREHVAIRGAYQERWRYVHIDEYQDTNAIQYEISRLLAGERKNICVVGDVDQSIYSWRGADFRNLLNFEKDYPDAKIVLLEKNYRSTKTILAAANDVIKQNKLRKEKN

Solvent-accessible surface area (backbone atoms only — not comparable to full-atom values): 17970 Å² total; per-residue (Å²): 131,69,79,68,63,65,65,71,68,78,55,65,83,53,71,90,46,56,70,72,43,44,54,63,31,67,58,79,78,77,94,81,86,86,88,73,66,88,90,68,46,64,68,58,37,53,34,44,22,55,40,43,45,42,75,74,68,46,61,36,64,79,39,79,46,76,39,94,40,71,65,59,18,50,54,47,48,54,50,30,51,57,69,66,62,79,76,77,93,74,82,86,73,74,51,87,81,64,45,53,49,55,32,24,66,66,58,47,50,53,50,51,43,70,75,48,20,64,84,72,70,51,55,89,87,74,39,70,67,60,46,51,54,52,52,47,51,42,30,46,71,63,44,48,71,70,60,44,62,73,65,56,61,90,52,70,66,62,48,50,43,47,60,51,47,55,56,51,52,51,52,31,57,77,65,76,50,74,56,80,52,46,57,54,43,51,49,40,48,47,46,69,74,36,57,70,62,34,49,53,48,30,67,73,43,66,65,41,75,41,72,58,36,11,52,34,28,62,47,58,51,51,41,51,54,62,42,28,48,94,78,56,38,60,48,76,41,66,46,70,95,68,52,79,42,53,94,75,54,20,35,42,60,57,53,73,42,41,56,76,80,36,74,86,61,86,84,81,84,84,75,81,77,89,84,67,55,73,70,58,49,51,54,52,52,65,59,57,67,74,59,88,89,70,82,92,76,130

Foldseek 3Di:
DPVVVVVVPLQPLCPPPDPLLVVLLPPQDDDDDDDDDPPRCVLSSVLSSLLNCVSVPNQQCPAEAEDADPVSLVVSQVSNCVSNPPDDDPPPPPDVNRHHHRYYPVVVVVVCCVVCVVVVVDDPLPDVVVLVLVVLVCLLVLDDLVNLVVPQDPDPNSVVSSVVVVVVVVVCVVVVHDDPSRVLNVLLVCLVPPVVVLVVLLVVCVAAEEEQLQQDAPSSLSNQDSSPPPVVNYHYYHAVLPHDNVSSRRHSVSVVCVCVVPVVDDDDDDQDDDDDDPVVVVVVVVVSVVDDPHDDHD

Nearest PDB structures (foldseek):
  2pjr-assembly1_A  TM=5.864E-01  e=8.821E-19  Geobacillus stearothermophilus
  1pjr-assembly1_A  TM=5.673E-01  e=3.204E-18  Geobacillus stearothermophilus
  3pjr-assembly1_A  TM=5.725E-01  e=1.351E-17  Geobacillus stearothermophilus
  1qhh-assembly1_B  TM=9.464E-01  e=3.741E-11  Geobacillus stearothermophilus
  4c2t-assembly2_D  TM=5.603E-01  e=9.915E-15  Deinococcus radiodurans

Mean predicted aligned error: 13.93 Å

pLDDT: mean 85.76, std 15.55, range [28.59, 98.44]